Protein AF-A0A9F5IUG0-F1 (afdb_monomer_lite)

Organism: Python bivittatus (NCBI:txid176946)

Sequence (207 aa):
MMESSKQKVKCQQLPKSIKKSLESKIHWTIVSVIYEPRQNYSETEKCLNILKERLLKRIETLEVPVDQLNGLKNVRKILKEEEERYIFMEEGLLHLEGEIAKDSLAINTLYENIQILQKEIQPLNHELAALEAEADKLFHRDGNDDLGLPVLSAESLELPVLQNEVLKIGNPQALLGDMNVIQQSDEMKAMKAFLEQLYEKAEFQVE

Foldseek 3Di:
DDDDPPDDQDWDQDDPVVLVVVLVVLVVVLVVVCPPPDDDCPVVSVVSVVVSVVVSVVSRVDIDGVVVVVVVVVVVVVVVVVVVVVVVVVVVVVVVVVVVVVVVVVVVVVVVVVVVVVVVVVVVVVVVVVVVVVVCVVVPPDDDDVPPDPDDDVVNVPPPPVVNVCVVDPCNPVVVVVVVVVCPDPVVVVVVVVVVVVVVVVVVVPD

pLDDT: mean 79.13, std 15.56, range [34.06, 97.88]

Radius of gyration: 62.37 Å; chains: 1; bounding box: 106×34×168 Å

InterPro domains:
  IPR025212 Centromere protein Q [PF13094] (54-200)
  IPR025212 Centromere protein Q [PTHR31345] (4-203)

Secondary structure (DSSP, 8-state):
----------EEEPPHHHHHHHHHHHHHHHHHHHTSTT---HHHHHHHHHHHHHHHHHHHT-EEEHHHHHHHHHHHHHHHHHHHHHHHHHHHHHHHHHHHHHHHHHHHHHHHHHHHHHHHHHHHHHHHHHHHHHHHHHTT--SS-TT------HHHH----HHHHHTTSS-HHHHHHHHHHHHHSHHHHHHHHHHHHHHHHHHTT--

Structure (mmCIF, N/CA/C/O backbone):
data_AF-A0A9F5IUG0-F1
#
_entry.id   AF-A0A9F5IUG0-F1
#
loop_
_atom_site.group_PDB
_atom_site.id
_atom_site.type_symbol
_atom_site.label_atom_id
_atom_site.label_alt_id
_atom_site.label_comp_id
_atom_site.label_asym_id
_atom_site.label_entity_id
_atom_site.label_seq_id
_atom_site.pdbx_PDB_ins_code
_atom_site.Cartn_x
_atom_site.Cartn_y
_atom_site.Cartn_z
_atom_site.occupancy
_atom_site.B_iso_or_equiv
_atom_site.auth_seq_id
_atom_site.auth_comp_id
_atom_site.auth_asym_id
_atom_site.auth_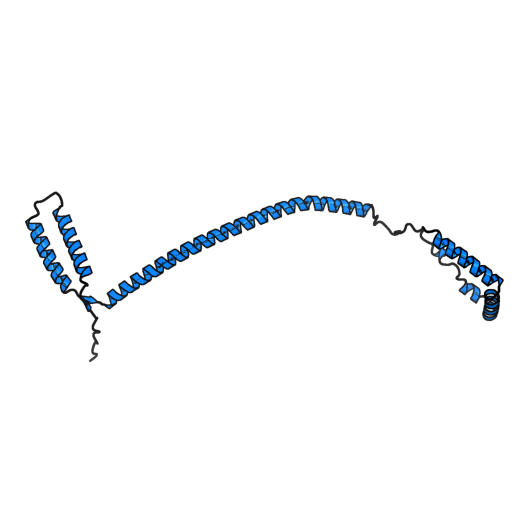atom_id
_atom_site.pdbx_PDB_model_num
ATOM 1 N N . MET A 1 1 ? -60.201 18.657 19.478 1.00 34.84 1 MET A N 1
ATOM 2 C CA . MET A 1 1 ? -59.528 17.749 20.429 1.00 34.84 1 MET A CA 1
ATOM 3 C C . MET A 1 1 ? -58.425 17.035 19.667 1.00 34.84 1 MET A C 1
ATOM 5 O O . MET A 1 1 ? -58.737 16.208 18.827 1.00 34.84 1 MET A O 1
ATOM 9 N N . MET A 1 2 ? -57.167 17.439 19.851 1.00 34.06 2 MET A N 1
ATOM 10 C CA . MET A 1 2 ? -56.013 16.744 19.269 1.00 34.06 2 MET A CA 1
ATOM 11 C C . MET A 1 2 ? -55.453 15.810 20.338 1.00 34.06 2 MET A C 1
ATOM 13 O O . MET A 1 2 ? -54.899 16.266 21.337 1.00 34.06 2 MET A O 1
ATOM 17 N N . GLU A 1 3 ? -55.665 14.509 20.162 1.00 38.97 3 GLU A N 1
ATOM 18 C CA . GLU A 1 3 ? -55.098 13.483 21.028 1.00 38.97 3 GLU A CA 1
ATOM 19 C C . GLU A 1 3 ? -53.588 13.390 20.790 1.00 38.97 3 GLU A C 1
ATOM 21 O O . GLU A 1 3 ? -53.109 12.963 19.740 1.00 38.97 3 GLU A O 1
ATOM 26 N N . SER A 1 4 ? -52.823 13.812 21.797 1.00 39.69 4 SER A N 1
ATOM 27 C CA . SER A 1 4 ? -51.389 13.559 21.884 1.00 39.69 4 SER A CA 1
ATOM 28 C C . SER A 1 4 ? -51.179 12.055 22.070 1.00 39.69 4 SER A C 1
ATOM 30 O O . SER A 1 4 ? -51.340 11.512 23.165 1.00 39.69 4 SER A O 1
ATOM 32 N N . SER A 1 5 ? -50.846 11.371 20.977 1.00 41.22 5 SER A N 1
ATOM 33 C CA . SER A 1 5 ? -50.438 9.968 20.989 1.00 41.22 5 SER A CA 1
ATOM 34 C C . SER A 1 5 ? -49.082 9.851 21.692 1.00 41.22 5 SER A C 1
ATOM 36 O O . SER A 1 5 ? -48.028 9.994 21.078 1.00 41.22 5 SER A O 1
ATOM 38 N N . LYS A 1 6 ? -49.097 9.635 23.012 1.00 47.03 6 LYS A N 1
ATOM 39 C CA . LYS A 1 6 ? -47.893 9.346 23.802 1.00 47.03 6 LYS A CA 1
ATOM 40 C C . LYS A 1 6 ? -47.341 7.985 23.384 1.00 47.03 6 LYS A C 1
ATOM 42 O O . LYS A 1 6 ? -47.851 6.941 23.791 1.00 47.03 6 LYS A O 1
ATOM 47 N N . GLN A 1 7 ? -46.299 8.003 22.563 1.00 49.72 7 GLN A N 1
ATOM 48 C CA . GLN A 1 7 ? -45.550 6.820 22.160 1.00 49.72 7 GLN A CA 1
ATOM 49 C C . GLN A 1 7 ? -44.981 6.138 23.416 1.00 49.72 7 GLN A C 1
ATOM 51 O O . GLN A 1 7 ? -44.184 6.725 24.148 1.00 49.72 7 GLN A O 1
ATOM 56 N N . LYS A 1 8 ? -45.445 4.919 23.724 1.00 54.75 8 LYS A N 1
ATOM 57 C CA . LYS A 1 8 ? -44.957 4.133 24.868 1.00 54.75 8 LYS A CA 1
ATOM 58 C C . LYS A 1 8 ? -43.510 3.714 24.603 1.00 54.75 8 LYS A C 1
ATOM 60 O O . LYS A 1 8 ? -43.269 2.799 23.820 1.00 54.75 8 LYS A O 1
ATOM 65 N N . VAL A 1 9 ? -42.561 4.376 25.262 1.00 60.16 9 VAL A N 1
ATOM 66 C CA . VAL A 1 9 ? -41.146 3.984 25.271 1.00 60.16 9 VAL A CA 1
ATOM 67 C C . VAL A 1 9 ? -41.039 2.585 25.880 1.00 60.16 9 VAL A C 1
ATOM 69 O O . VAL A 1 9 ? -41.515 2.349 26.991 1.00 60.16 9 VAL A O 1
ATOM 72 N N . LYS A 1 10 ? -40.448 1.636 25.145 1.00 68.88 10 LYS A N 1
ATOM 73 C CA . LYS A 1 10 ? -40.137 0.309 25.688 1.00 68.88 10 LYS A CA 1
ATOM 74 C C . LYS A 1 10 ? -38.993 0.468 26.684 1.00 68.88 10 LYS A C 1
ATOM 76 O O . LYS A 1 10 ? -37.859 0.751 26.302 1.00 68.88 10 LYS A O 1
ATOM 81 N N . CYS A 1 11 ? -39.310 0.290 27.957 1.00 70.50 11 CYS A N 1
ATOM 82 C CA . CYS A 1 11 ? -38.352 0.283 29.048 1.00 70.50 11 CYS A CA 1
ATOM 83 C C . CYS A 1 11 ? -37.928 -1.149 29.388 1.00 70.50 11 CYS A C 1
ATOM 85 O O . CYS A 1 11 ? -38.737 -2.076 29.333 1.00 70.50 11 CYS A O 1
ATOM 87 N N . GLN A 1 12 ? -36.664 -1.332 29.762 1.00 70.31 12 GLN A N 1
ATOM 88 C CA . GLN A 1 12 ? -36.138 -2.604 30.250 1.00 70.31 12 GLN A CA 1
ATOM 89 C C . GLN A 1 12 ? -35.472 -2.404 31.610 1.00 70.31 12 GLN A C 1
ATOM 91 O O . GLN A 1 12 ? -34.779 -1.412 31.845 1.00 70.31 12 GLN A O 1
ATOM 96 N N . GLN A 1 13 ? -35.682 -3.359 32.518 1.00 74.88 13 GLN A N 1
ATOM 97 C CA . GLN A 1 13 ? -34.978 -3.374 33.795 1.00 74.88 13 GLN A CA 1
ATOM 98 C C . GLN A 1 13 ? -33.483 -3.620 33.590 1.00 74.88 13 GLN A C 1
ATOM 100 O O . GLN A 1 13 ? -33.072 -4.378 32.708 1.00 74.88 13 GLN A O 1
ATOM 105 N N . LEU A 1 14 ? -32.670 -3.025 34.462 1.00 74.06 14 LEU A N 1
ATOM 106 C CA . LEU A 1 14 ? -31.224 -3.219 34.451 1.00 74.06 14 LEU A CA 1
ATOM 107 C C . LEU A 1 14 ? -30.840 -4.716 34.503 1.00 74.06 14 LEU A C 1
ATOM 109 O O . LEU A 1 14 ? -31.297 -5.440 35.399 1.00 74.06 14 LEU A O 1
ATOM 113 N N . PRO A 1 15 ? -29.961 -5.184 33.596 1.00 77.69 15 PRO A N 1
ATOM 114 C CA . PRO A 1 15 ? -29.421 -6.539 33.622 1.00 77.69 15 PRO A CA 1
ATOM 115 C C . PRO A 1 15 ? -28.746 -6.881 34.958 1.00 77.69 15 PRO A C 1
ATOM 117 O O . PRO A 1 15 ? -28.044 -6.055 35.547 1.00 77.69 15 PRO A O 1
ATOM 120 N N . LYS A 1 16 ? -28.889 -8.136 35.410 1.00 80.50 16 LYS A N 1
ATOM 121 C CA . LYS A 1 16 ? -28.315 -8.625 36.683 1.00 80.50 16 LYS A CA 1
ATOM 122 C C . LYS A 1 16 ? -26.793 -8.435 36.778 1.00 80.50 16 LYS A C 1
ATOM 124 O O . LYS A 1 16 ? -26.282 -8.163 37.859 1.00 80.50 16 LYS A O 1
ATOM 129 N N . SER A 1 17 ? -26.073 -8.541 35.658 1.00 79.12 17 SER A N 1
ATOM 130 C CA . SER A 1 17 ? -24.618 -8.337 35.602 1.00 79.12 17 SER A CA 1
ATOM 131 C C . SER A 1 17 ? -24.211 -6.902 35.954 1.00 79.12 17 SER A C 1
ATOM 133 O O . SER A 1 17 ? -23.283 -6.699 36.734 1.00 79.12 17 SER A O 1
ATOM 135 N N . ILE A 1 18 ? -24.942 -5.910 35.438 1.00 80.62 18 ILE A N 1
ATOM 136 C CA . ILE A 1 18 ? -24.699 -4.489 35.712 1.00 80.62 18 ILE A CA 1
ATOM 137 C C . ILE A 1 18 ? -25.042 -4.170 37.166 1.00 80.62 18 ILE A C 1
ATOM 139 O O . ILE A 1 18 ? -24.262 -3.501 37.837 1.00 80.62 18 ILE A O 1
ATOM 143 N N . LYS A 1 19 ? -26.154 -4.713 37.681 1.00 81.25 19 LYS A N 1
ATOM 144 C CA . LYS A 1 19 ? -26.537 -4.576 39.097 1.00 81.25 19 LYS A CA 1
ATOM 145 C C . LYS A 1 19 ? -25.427 -5.072 40.027 1.00 81.25 19 LYS A C 1
ATOM 147 O O . LYS A 1 19 ? -25.020 -4.345 40.927 1.00 81.25 19 LYS A O 1
ATOM 152 N N . LYS A 1 20 ? -24.873 -6.256 39.748 1.00 85.25 20 LYS A N 1
ATOM 153 C CA . LYS A 1 20 ? -23.771 -6.837 40.529 1.00 85.25 20 LYS A CA 1
ATOM 154 C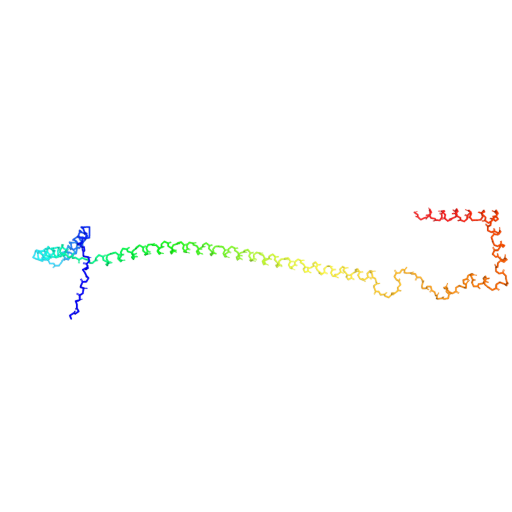 C . LYS A 1 20 ? -22.493 -5.995 40.456 1.00 85.25 20 LYS A C 1
ATOM 156 O O . LYS A 1 20 ? -21.847 -5.776 41.475 1.00 85.25 20 LYS 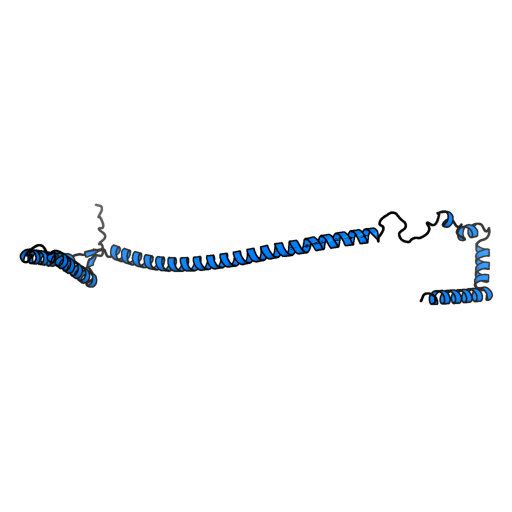A O 1
ATOM 161 N N . SER A 1 21 ? -22.145 -5.489 39.270 1.00 85.94 21 SER A N 1
ATOM 162 C CA . SER A 1 21 ? -20.985 -4.602 39.095 1.00 85.94 21 SER A CA 1
ATOM 163 C C . SER A 1 21 ? -21.145 -3.285 39.861 1.00 85.94 21 SER A C 1
ATOM 165 O O . SER A 1 21 ? -20.210 -2.848 40.532 1.00 85.94 21 SER A O 1
ATOM 167 N N . LEU A 1 22 ? -22.333 -2.680 39.812 1.00 85.81 22 LEU A N 1
ATOM 168 C CA . LEU A 1 22 ? -22.645 -1.449 40.530 1.00 85.81 22 LEU A CA 1
ATOM 169 C C . LEU A 1 22 ? -22.608 -1.663 42.046 1.00 85.81 22 LEU A C 1
ATOM 171 O O . LEU A 1 22 ? -22.003 -0.865 42.756 1.00 85.81 22 LEU A O 1
ATOM 175 N N . GLU A 1 23 ? -23.181 -2.766 42.533 1.00 86.44 23 GLU A N 1
ATOM 176 C CA . GLU A 1 23 ? -23.104 -3.150 43.942 1.00 86.44 23 GLU A CA 1
ATOM 177 C C . GLU A 1 23 ? -21.652 -3.324 44.399 1.00 86.44 23 GLU A C 1
ATOM 179 O O . GLU A 1 23 ? -21.268 -2.769 45.428 1.00 86.44 23 GLU A O 1
ATOM 184 N N . SER A 1 24 ? -20.831 -4.042 43.624 1.00 89.25 24 SER A N 1
ATOM 185 C CA . SER A 1 24 ? -19.408 -4.226 43.934 1.00 89.25 24 SER A CA 1
ATOM 186 C C . SER A 1 24 ? -18.662 -2.895 43.978 1.00 89.25 24 SER A C 1
ATOM 188 O O . SER A 1 24 ? -17.839 -2.686 44.864 1.00 89.25 24 SER A O 1
ATOM 190 N N . LYS A 1 25 ? -18.971 -1.970 43.060 1.00 89.25 25 LYS A N 1
ATOM 191 C CA . LYS A 1 25 ? -18.335 -0.651 43.021 1.00 89.25 25 LYS A CA 1
ATOM 192 C C . LYS A 1 25 ? -18.743 0.213 44.216 1.00 89.25 25 LYS A C 1
ATOM 194 O O . LYS A 1 25 ? -17.866 0.775 44.856 1.00 89.25 25 LYS A O 1
ATOM 199 N N . ILE A 1 26 ? -20.034 0.252 44.562 1.00 87.31 26 ILE A N 1
ATOM 200 C CA . ILE A 1 26 ? -20.540 0.952 45.757 1.00 87.31 26 ILE A CA 1
ATOM 201 C C . ILE A 1 26 ? -19.907 0.371 47.025 1.00 87.31 26 ILE A C 1
ATOM 203 O O . ILE A 1 26 ? -19.453 1.124 47.880 1.00 87.31 26 ILE A O 1
ATOM 207 N N . HIS A 1 27 ? -19.846 -0.958 47.134 1.00 86.19 27 HIS A N 1
ATOM 208 C CA . HIS A 1 27 ? -19.233 -1.633 48.273 1.00 86.19 27 HIS A CA 1
ATOM 209 C C . HIS A 1 27 ? -17.753 -1.265 48.415 1.00 86.19 27 HIS A C 1
ATOM 211 O O . HIS A 1 27 ? -17.339 -0.861 49.497 1.00 86.19 27 HIS A O 1
ATOM 217 N N . TRP A 1 28 ? -16.978 -1.305 47.325 1.00 87.56 28 TRP A N 1
ATOM 218 C CA . TRP A 1 28 ? -15.577 -0.884 47.361 1.00 87.56 28 TRP A CA 1
ATOM 219 C C . TRP A 1 28 ? -15.436 0.594 47.730 1.00 87.56 28 TRP A C 1
ATOM 221 O O . TRP A 1 28 ? -14.640 0.926 48.595 1.00 87.56 28 TRP A O 1
ATOM 231 N N . THR A 1 29 ? -16.239 1.491 47.156 1.00 86.38 29 THR A N 1
ATOM 232 C CA . THR A 1 29 ? -16.191 2.914 47.525 1.00 86.38 29 THR A CA 1
ATOM 233 C C . THR A 1 29 ? -16.468 3.129 49.016 1.00 86.38 29 THR A C 1
ATOM 235 O O . THR A 1 29 ? -15.757 3.899 49.651 1.00 86.38 29 THR A O 1
ATOM 238 N N . ILE A 1 30 ? -17.442 2.418 49.595 1.00 84.25 30 ILE A N 1
ATOM 239 C CA . ILE A 1 30 ? -17.723 2.461 51.039 1.00 84.25 30 ILE A CA 1
ATOM 240 C C . ILE A 1 30 ? -16.509 1.977 51.843 1.00 84.25 30 ILE A C 1
ATOM 242 O O . ILE A 1 30 ? -16.097 2.656 52.779 1.00 84.25 30 ILE A O 1
ATOM 246 N N . VAL A 1 31 ? -15.895 0.855 51.453 1.00 83.31 31 VAL A N 1
ATOM 247 C CA . VAL A 1 31 ? -14.688 0.326 52.113 1.00 83.31 31 VAL A CA 1
ATOM 248 C C . VAL A 1 31 ? -13.530 1.324 52.033 1.00 83.31 31 VAL A C 1
ATOM 250 O O . VAL A 1 31 ? -12.874 1.573 53.040 1.00 83.31 31 VAL A O 1
ATOM 253 N N . SER A 1 32 ? -13.299 1.943 50.873 1.00 83.25 32 SER A N 1
ATOM 254 C CA . SER A 1 32 ? -12.241 2.944 50.690 1.00 83.25 32 SER A CA 1
ATOM 255 C C . SER A 1 32 ? -12.443 4.186 51.559 1.00 83.25 32 SER A C 1
ATOM 257 O O . SER A 1 32 ? -11.466 4.729 52.059 1.00 83.25 32 SER A O 1
ATOM 259 N N . VAL A 1 33 ? -13.692 4.616 51.761 1.00 79.38 33 VAL A N 1
ATOM 260 C CA . VAL A 1 33 ? -14.033 5.761 52.623 1.00 79.38 33 VAL A CA 1
ATOM 261 C C . VAL A 1 33 ? -13.884 5.409 54.108 1.00 79.38 33 VAL A C 1
ATOM 263 O O . VAL A 1 33 ? -13.394 6.220 54.886 1.00 79.38 33 VAL A O 1
ATOM 266 N N . ILE A 1 34 ? -14.273 4.198 54.516 1.00 75.12 34 ILE A N 1
ATOM 267 C CA . ILE A 1 34 ? -14.185 3.747 55.918 1.00 75.12 34 ILE A CA 1
ATOM 268 C C . ILE A 1 34 ? -12.736 3.458 56.337 1.00 75.12 34 ILE A C 1
ATOM 270 O O . ILE A 1 34 ? -12.391 3.629 57.503 1.00 75.12 34 ILE A O 1
ATOM 274 N N . TYR A 1 35 ? -11.875 3.032 55.410 1.00 71.25 35 TYR A N 1
ATOM 275 C CA . TYR A 1 35 ? -10.473 2.710 55.700 1.00 71.25 35 TYR A CA 1
ATOM 276 C C . TYR A 1 35 ? -9.547 3.943 55.722 1.00 71.25 35 TYR A C 1
ATOM 278 O O . TYR A 1 35 ? -8.328 3.802 55.838 1.00 71.25 35 TYR A O 1
ATOM 286 N N . GLU A 1 36 ? -10.085 5.166 55.630 1.00 67.06 36 GLU A N 1
ATOM 287 C CA . GLU A 1 36 ? -9.281 6.366 55.866 1.00 67.06 36 GLU A CA 1
ATOM 288 C C . GLU A 1 36 ? -8.781 6.409 57.327 1.00 67.06 36 GLU A C 1
ATOM 290 O O . GLU A 1 36 ? -9.566 6.254 58.263 1.00 67.06 36 GLU A O 1
ATOM 295 N N . PRO A 1 37 ? -7.483 6.666 57.573 1.00 59.47 37 PRO A N 1
ATOM 296 C CA . PRO A 1 37 ? -6.814 6.358 58.845 1.00 59.47 37 PRO A CA 1
ATOM 297 C C . PRO A 1 37 ? -7.166 7.274 60.037 1.00 59.47 37 PRO A C 1
ATOM 299 O O . PRO A 1 37 ? -6.413 7.319 61.008 1.00 59.47 37 PRO A O 1
ATOM 302 N N . ARG A 1 38 ? -8.255 8.054 59.987 1.00 58.59 38 ARG A N 1
ATOM 303 C CA . ARG A 1 38 ? -8.474 9.187 60.909 1.00 58.59 38 ARG A CA 1
ATOM 304 C C . ARG A 1 38 ? -9.661 9.097 61.876 1.00 58.59 38 ARG A C 1
ATOM 306 O O . ARG A 1 38 ? -9.715 9.959 62.749 1.00 58.59 38 ARG A O 1
ATOM 313 N N . GLN A 1 39 ? -10.571 8.115 61.817 1.00 59.66 39 GLN A N 1
ATOM 314 C CA . GLN A 1 39 ? -11.760 8.126 62.696 1.00 59.66 39 GLN A CA 1
ATOM 315 C C . GLN A 1 39 ? -12.388 6.750 62.995 1.00 59.66 39 GLN A C 1
ATOM 317 O O . GLN A 1 39 ? -12.267 5.802 62.230 1.00 59.66 39 GLN A O 1
ATOM 322 N N . ASN A 1 40 ? -13.084 6.651 64.137 1.00 63.25 40 ASN A N 1
ATOM 323 C CA . ASN A 1 40 ? -13.910 5.501 64.521 1.00 63.25 40 ASN A CA 1
ATOM 324 C C . ASN A 1 40 ? -15.226 5.522 63.720 1.00 63.25 40 ASN A C 1
ATOM 326 O O . ASN A 1 40 ? -16.120 6.310 64.022 1.00 63.25 40 ASN A O 1
ATOM 330 N N . TYR A 1 41 ? -15.358 4.655 62.714 1.00 67.62 41 TYR A N 1
ATOM 331 C CA . TYR A 1 41 ? -16.433 4.721 61.710 1.00 67.62 41 TYR A CA 1
ATOM 332 C C . TYR A 1 41 ? -17.639 3.787 61.938 1.00 67.62 41 TYR A C 1
ATOM 334 O O . TYR A 1 41 ? -18.457 3.640 61.039 1.00 67.62 41 TYR A O 1
ATOM 342 N N . SER A 1 42 ? -17.816 3.185 63.120 1.00 73.50 42 SER A N 1
ATOM 343 C CA . SER A 1 42 ? -18.905 2.213 63.386 1.00 73.50 42 SER A CA 1
ATOM 344 C C . SER A 1 42 ? -20.318 2.730 63.050 1.00 73.50 42 SER A C 1
ATOM 346 O O . SER A 1 42 ? -21.140 2.008 62.483 1.00 73.50 42 SER A O 1
ATOM 348 N N . GLU A 1 43 ? -20.624 3.994 63.359 1.00 78.00 43 GLU A N 1
ATOM 349 C CA . GLU A 1 43 ? -21.925 4.597 63.028 1.00 78.00 43 GLU A CA 1
ATOM 350 C C . GLU A 1 43 ? -22.010 5.038 61.560 1.00 78.00 43 GLU A C 1
ATOM 352 O O . GLU A 1 43 ? -23.044 4.858 60.912 1.00 78.00 43 GLU A O 1
ATOM 357 N N . THR A 1 44 ? -20.906 5.541 61.004 1.00 78.31 44 THR A N 1
ATOM 358 C CA . THR A 1 44 ? -20.793 5.937 59.594 1.00 78.31 44 THR A CA 1
ATOM 359 C C . THR A 1 44 ? -20.951 4.738 58.662 1.00 78.31 44 THR A C 1
ATOM 361 O O . THR A 1 44 ? -21.680 4.823 57.677 1.00 78.31 44 THR A O 1
ATOM 364 N N . GLU A 1 45 ? -20.357 3.594 58.999 1.00 79.94 45 GLU A N 1
ATOM 365 C CA . GLU A 1 45 ? -20.503 2.331 58.274 1.00 79.94 45 GLU A CA 1
ATOM 366 C C . GLU A 1 45 ? -21.963 1.870 58.243 1.00 79.94 45 GLU A C 1
ATOM 368 O O . GLU A 1 45 ? -22.489 1.532 57.180 1.00 79.94 45 GLU A O 1
ATOM 373 N N . LYS A 1 46 ? -22.657 1.913 59.387 1.00 83.25 46 LYS A N 1
ATOM 374 C CA . LYS A 1 46 ? -24.084 1.566 59.466 1.00 83.25 46 LYS A CA 1
ATOM 375 C C . LYS A 1 46 ? -24.932 2.487 58.588 1.00 83.25 46 LYS A C 1
ATOM 377 O O . LYS A 1 46 ? -25.761 1.998 57.820 1.00 83.25 46 LYS A O 1
ATOM 382 N N . CYS A 1 47 ? -24.705 3.799 58.651 1.00 83.12 47 CYS A N 1
ATOM 383 C CA . CYS A 1 47 ? -25.397 4.771 57.801 1.00 83.12 47 CYS A CA 1
ATOM 384 C C . CYS A 1 47 ? -25.127 4.539 56.306 1.00 83.12 47 CYS A C 1
ATOM 386 O O . CYS A 1 47 ? -26.065 4.535 55.506 1.00 83.12 47 CYS A O 1
ATOM 388 N N . LEU A 1 48 ? -23.872 4.294 55.923 1.00 84.00 48 LEU A N 1
ATOM 389 C CA . LEU A 1 48 ? -23.483 4.021 54.537 1.00 84.00 48 LEU A CA 1
ATOM 390 C C . LEU A 1 48 ? -24.085 2.710 54.017 1.00 84.00 48 LEU A C 1
ATOM 392 O O . LEU A 1 48 ? -24.568 2.673 52.885 1.00 84.00 48 LEU A O 1
ATOM 396 N N . ASN A 1 49 ? -24.152 1.667 54.844 1.00 85.19 49 ASN A N 1
ATOM 397 C CA . ASN A 1 49 ? -24.804 0.409 54.484 1.00 85.19 49 ASN A CA 1
ATOM 398 C C . ASN A 1 49 ? -26.326 0.570 54.318 1.00 85.19 49 ASN A C 1
ATOM 400 O O . ASN A 1 49 ? -26.896 0.049 53.362 1.00 85.19 49 ASN A O 1
ATOM 404 N N . ILE A 1 50 ? -26.998 1.360 55.162 1.00 87.25 50 ILE A N 1
ATOM 405 C CA . ILE A 1 50 ? -28.431 1.668 54.980 1.00 87.25 50 ILE A CA 1
ATOM 406 C C . ILE A 1 50 ? -28.669 2.435 53.668 1.00 87.25 50 ILE A C 1
ATOM 408 O O . ILE A 1 50 ? -29.643 2.176 52.952 1.00 87.25 50 ILE A O 1
ATOM 412 N N . LEU A 1 51 ? -27.783 3.379 53.335 1.00 85.00 51 LEU A N 1
ATOM 413 C CA . LEU A 1 51 ? -27.837 4.115 52.072 1.00 85.00 51 LEU A CA 1
ATOM 414 C C . LEU A 1 51 ? -27.584 3.199 50.868 1.00 85.00 51 LEU A C 1
ATOM 416 O O . LEU A 1 51 ? -28.314 3.310 49.881 1.00 85.00 51 LEU A O 1
ATOM 420 N N . LYS A 1 52 ? -26.629 2.262 50.968 1.00 86.12 52 LYS A N 1
ATOM 421 C CA . LYS A 1 52 ? -26.378 1.214 49.965 1.00 86.12 52 LYS A CA 1
ATOM 422 C C . LYS A 1 52 ? -27.659 0.430 49.675 1.00 86.12 52 LYS A C 1
ATOM 424 O O . LYS A 1 52 ? -28.081 0.381 48.523 1.00 86.12 52 LYS A O 1
ATOM 429 N N . GLU A 1 53 ? -28.314 -0.111 50.700 1.00 87.06 53 GLU A N 1
ATOM 430 C CA . GLU A 1 53 ? -29.536 -0.916 50.536 1.00 87.06 53 GLU A CA 1
ATOM 431 C C . GLU A 1 53 ? -30.692 -0.115 49.914 1.00 87.06 53 GLU A C 1
ATOM 433 O O . GLU A 1 53 ? -31.369 -0.578 48.991 1.00 87.06 53 GLU A O 1
ATOM 438 N N . ARG A 1 54 ? -30.900 1.138 50.346 1.00 86.62 54 ARG A N 1
ATOM 439 C CA . ARG A 1 54 ? -31.918 2.020 49.740 1.00 86.62 54 ARG A CA 1
ATOM 440 C C . ARG A 1 54 ? -31.633 2.319 48.274 1.00 86.62 54 ARG A C 1
ATOM 442 O O . ARG A 1 54 ? -32.566 2.383 47.470 1.00 86.62 54 ARG A O 1
ATOM 449 N N . LEU A 1 55 ? -30.368 2.539 47.939 1.00 82.62 55 LEU A N 1
ATOM 450 C CA . LEU A 1 55 ? -29.944 2.820 46.578 1.00 82.62 55 LEU A CA 1
ATOM 451 C C . LEU A 1 55 ? -30.152 1.588 45.690 1.00 82.62 55 LEU A C 1
ATOM 453 O O . LEU A 1 55 ? -30.770 1.714 44.634 1.00 82.62 55 LEU A O 1
ATOM 457 N N . LEU A 1 56 ? -29.733 0.402 46.144 1.00 82.69 56 LEU A N 1
ATOM 458 C CA . LEU A 1 56 ? -29.940 -0.864 45.432 1.00 82.69 56 LEU A CA 1
ATOM 459 C C . LEU A 1 56 ? -31.422 -1.119 45.149 1.00 82.69 56 LEU A C 1
ATOM 461 O O . LEU A 1 56 ? -31.784 -1.407 44.009 1.00 82.69 56 LEU A O 1
ATOM 465 N N . LYS A 1 57 ? -32.296 -0.889 46.132 1.00 84.62 57 LYS A N 1
ATOM 466 C CA . LYS A 1 57 ? -33.749 -1.023 45.957 1.00 84.62 57 LYS A CA 1
ATOM 467 C C . LYS A 1 57 ? -34.322 -0.061 44.908 1.00 84.62 57 LYS A C 1
ATOM 469 O O . LYS A 1 57 ? -35.216 -0.430 44.153 1.00 84.62 57 LYS A O 1
ATOM 474 N N . ARG A 1 58 ? -33.798 1.168 44.809 1.00 78.44 58 ARG A N 1
ATOM 475 C CA . ARG A 1 58 ? -34.175 2.100 43.726 1.00 78.44 58 ARG A CA 1
ATOM 476 C C . ARG A 1 58 ? -33.660 1.644 42.363 1.00 78.44 58 ARG A C 1
ATOM 478 O O . ARG A 1 58 ? -34.369 1.788 41.370 1.00 78.44 58 ARG A O 1
ATOM 485 N N . ILE A 1 59 ? -32.453 1.087 42.312 1.00 76.44 59 ILE A N 1
ATOM 486 C CA . ILE A 1 59 ? -31.847 0.546 41.087 1.00 76.44 59 ILE A CA 1
ATOM 487 C C . ILE A 1 59 ? -32.622 -0.678 40.579 1.00 76.44 59 ILE A C 1
ATOM 489 O O . ILE A 1 59 ? -32.719 -0.886 39.371 1.00 76.44 59 ILE A O 1
ATOM 493 N N . GLU A 1 60 ? -33.218 -1.477 41.467 1.00 74.38 60 GLU A N 1
ATOM 494 C CA . GLU A 1 60 ? -34.094 -2.588 41.076 1.00 74.38 60 GLU A CA 1
ATOM 495 C C . GLU A 1 60 ? -35.320 -2.128 40.289 1.00 74.38 60 GLU A C 1
ATOM 497 O O . GLU A 1 60 ? -35.693 -2.787 39.318 1.00 74.38 60 GLU A O 1
ATOM 502 N N . THR A 1 61 ? -35.892 -0.989 40.679 1.00 75.44 61 THR A N 1
ATOM 503 C CA . THR A 1 61 ? -37.050 -0.359 40.030 1.00 75.44 61 THR A CA 1
ATOM 504 C C . THR A 1 61 ? -36.681 0.560 38.866 1.00 75.44 61 THR A C 1
ATOM 506 O O . THR A 1 61 ? -37.569 1.128 38.236 1.00 75.44 61 THR A O 1
ATOM 509 N N . LEU A 1 62 ? -35.386 0.750 38.591 1.00 73.38 62 LEU A N 1
ATOM 510 C CA . LEU A 1 62 ? -34.936 1.672 37.559 1.00 73.38 62 LEU A CA 1
ATOM 511 C C . LEU A 1 62 ? -35.106 1.042 36.173 1.00 73.38 62 LEU A C 1
ATOM 513 O O . LEU A 1 62 ? -34.515 0.009 35.842 1.00 73.38 62 LEU A O 1
ATOM 517 N N . GLU A 1 63 ? -35.916 1.708 35.367 1.00 72.31 63 GLU A N 1
ATOM 518 C CA . GLU A 1 63 ? -36.218 1.355 33.991 1.00 72.31 63 GLU A CA 1
ATOM 519 C C . GLU A 1 63 ? -35.364 2.187 33.032 1.00 72.31 63 GLU A C 1
ATOM 521 O O . GLU A 1 63 ? -35.294 3.410 33.148 1.00 72.31 63 GLU A O 1
ATOM 526 N N . VAL A 1 64 ? -34.704 1.520 32.084 1.00 68.94 64 VAL A N 1
ATOM 527 C CA . VAL A 1 64 ? -33.865 2.172 31.072 1.00 68.94 64 VAL A CA 1
ATOM 528 C C . VAL A 1 64 ? -34.546 2.057 29.704 1.00 68.94 64 VAL A C 1
ATOM 530 O O . VAL A 1 64 ? -34.970 0.955 29.338 1.00 68.94 64 VAL A O 1
ATOM 533 N N . PRO A 1 65 ? -34.646 3.149 28.923 1.00 73.06 65 PRO A N 1
ATOM 534 C CA . PRO A 1 65 ? -35.155 3.099 27.555 1.00 73.06 65 PRO A CA 1
ATOM 535 C C . PRO A 1 65 ? -34.318 2.159 26.676 1.00 73.06 65 PRO A C 1
ATOM 537 O O . PRO A 1 65 ? -33.103 2.329 26.544 1.00 73.06 65 PRO A O 1
ATOM 540 N N . VAL A 1 66 ? -34.964 1.180 26.042 1.00 69.69 66 VAL A N 1
ATOM 541 C CA . VAL A 1 66 ? -34.298 0.161 25.207 1.00 69.69 66 VAL A CA 1
ATOM 542 C C . VAL A 1 66 ? -33.613 0.781 23.984 1.00 69.69 66 VAL A C 1
ATOM 544 O O . VAL A 1 66 ? -32.546 0.323 23.573 1.00 69.69 66 VAL A O 1
ATOM 547 N N . ASP A 1 67 ? -34.173 1.863 23.444 1.00 69.50 67 ASP A N 1
ATOM 548 C CA . ASP A 1 67 ? -33.649 2.541 22.253 1.00 69.50 67 ASP A CA 1
ATOM 549 C C . ASP A 1 67 ? -32.258 3.151 22.500 1.00 69.50 67 ASP A C 1
ATOM 551 O O . ASP A 1 67 ? -31.367 3.044 21.656 1.00 69.50 67 ASP A O 1
ATOM 555 N N . GLN A 1 68 ? -32.024 3.700 23.698 1.00 70.50 68 GLN A N 1
ATOM 556 C CA . GLN A 1 68 ? -30.714 4.235 24.094 1.00 70.50 68 GLN A CA 1
ATOM 557 C C . GLN A 1 68 ? -29.676 3.121 24.287 1.00 70.50 68 GLN A C 1
ATOM 559 O O . GLN A 1 68 ? -28.512 3.278 23.915 1.00 70.50 68 GLN A O 1
ATOM 564 N N . LEU A 1 69 ? -30.094 1.971 24.828 1.00 68.94 69 LEU A N 1
ATOM 565 C CA . LEU A 1 69 ? -29.215 0.820 25.041 1.00 68.94 69 LEU A CA 1
ATOM 566 C C . LEU A 1 69 ? -28.773 0.188 23.713 1.00 68.94 69 LEU A C 1
ATOM 568 O O . LEU A 1 69 ? -27.598 -0.144 23.540 1.00 68.94 69 LEU A O 1
ATOM 572 N N . ASN A 1 70 ? -29.699 0.059 22.761 1.00 73.81 70 ASN A N 1
ATOM 573 C CA . ASN A 1 70 ? -29.395 -0.414 21.412 1.00 73.81 70 ASN A CA 1
ATOM 574 C C . ASN A 1 70 ? -28.484 0.568 20.667 1.00 73.81 70 ASN A C 1
ATOM 576 O O . ASN A 1 70 ? -27.524 0.133 20.032 1.00 73.81 70 ASN A O 1
ATOM 580 N N . GLY A 1 71 ? -28.717 1.877 20.814 1.00 77.56 71 GLY A N 1
ATOM 581 C CA . GLY A 1 71 ? -27.827 2.915 20.289 1.00 77.56 71 GLY A CA 1
ATOM 582 C C . GLY A 1 71 ? -26.391 2.760 20.796 1.00 77.56 71 GLY A C 1
ATOM 583 O O . GLY A 1 71 ? -25.461 2.683 19.997 1.00 77.56 71 GLY A O 1
ATOM 584 N N . LEU A 1 72 ? -26.201 2.600 22.109 1.00 77.88 72 LEU A N 1
ATOM 585 C CA . LEU A 1 72 ? -24.877 2.387 22.711 1.00 77.88 72 LEU A CA 1
ATOM 586 C C . LEU A 1 72 ? -24.196 1.096 22.236 1.00 77.88 72 LEU A C 1
ATOM 588 O O . LEU A 1 72 ? -22.983 1.077 22.015 1.00 77.88 72 LEU A O 1
ATOM 592 N N . LYS A 1 73 ? -24.955 0.009 22.063 1.00 82.06 73 LYS A N 1
ATOM 593 C CA . LYS A 1 73 ? -24.422 -1.254 21.531 1.00 82.06 73 LYS A CA 1
ATOM 594 C C . LYS A 1 73 ? -23.965 -1.102 20.078 1.00 82.06 73 LYS A C 1
ATOM 596 O O . LYS A 1 73 ? -22.909 -1.624 19.726 1.00 82.06 73 LYS A O 1
ATOM 601 N N . ASN A 1 74 ? -24.724 -0.363 19.270 1.00 86.25 74 ASN A N 1
ATOM 602 C CA . ASN A 1 74 ? -24.373 -0.064 17.884 1.00 86.25 74 ASN A CA 1
ATOM 603 C C . ASN A 1 74 ? -23.125 0.819 17.808 1.00 86.25 74 ASN A C 1
ATOM 605 O O . ASN A 1 74 ? -22.211 0.485 17.067 1.00 86.25 74 ASN A O 1
ATOM 609 N N . VAL A 1 75 ? -23.031 1.864 18.637 1.00 86.06 75 VAL A N 1
ATOM 610 C CA . VAL A 1 75 ? -21.830 2.714 18.725 1.00 86.06 75 VAL A CA 1
ATOM 611 C C . VAL A 1 75 ? -20.599 1.889 19.098 1.00 86.06 75 VAL A C 1
ATOM 613 O O . VAL A 1 75 ? -19.562 2.023 18.461 1.00 86.06 75 VAL A O 1
ATOM 616 N N . ARG A 1 76 ? -20.706 0.972 20.069 1.00 86.31 76 ARG A N 1
ATOM 617 C CA . ARG A 1 76 ? -19.590 0.081 20.431 1.00 86.31 76 ARG A CA 1
ATOM 618 C C . ARG A 1 76 ? -19.182 -0.854 19.286 1.00 86.31 76 ARG A C 1
ATOM 620 O O . ARG A 1 76 ? -18.001 -1.148 19.148 1.00 86.31 76 ARG A O 1
ATOM 627 N N . LYS A 1 77 ? -20.142 -1.362 18.509 1.00 90.69 77 LYS A N 1
ATOM 628 C CA . LYS A 1 77 ? -19.864 -2.211 17.340 1.00 90.69 77 LYS A CA 1
ATOM 629 C C . LYS A 1 77 ? -19.139 -1.414 16.255 1.00 90.69 77 LYS A C 1
ATOM 631 O O . LYS A 1 77 ? -18.104 -1.862 15.787 1.00 90.69 77 LYS A O 1
ATOM 636 N N . ILE A 1 78 ? -19.644 -0.220 15.944 1.00 90.69 78 ILE A N 1
ATOM 637 C CA . ILE A 1 78 ? -19.039 0.701 14.976 1.00 90.69 78 ILE A CA 1
ATOM 638 C C . ILE A 1 78 ? -17.619 1.078 15.407 1.00 90.69 78 ILE A C 1
ATOM 640 O O . ILE A 1 78 ? -16.725 1.068 14.577 1.00 90.69 78 ILE A O 1
ATOM 644 N N . LEU A 1 79 ? -17.397 1.350 16.698 1.00 93.00 79 LEU A N 1
ATOM 645 C CA . LEU A 1 79 ? -16.066 1.671 17.215 1.00 93.00 79 LEU A CA 1
ATOM 646 C C . LEU A 1 79 ? -15.063 0.541 16.958 1.00 93.00 79 LEU A C 1
ATOM 648 O O . LEU A 1 79 ? -13.972 0.811 16.483 1.00 93.00 79 LEU A O 1
ATOM 652 N N . LYS A 1 80 ? -15.441 -0.717 17.214 1.00 94.75 80 LYS A N 1
ATOM 653 C CA . LYS A 1 80 ? -14.561 -1.863 16.939 1.00 94.75 80 LYS A CA 1
ATOM 654 C C . LYS A 1 80 ? -14.264 -2.037 15.453 1.00 94.75 80 LYS A C 1
ATOM 656 O O . LYS A 1 80 ? -13.127 -2.283 15.086 1.00 94.75 80 LYS A O 1
ATOM 661 N N . GLU A 1 81 ? -15.287 -1.907 14.611 1.00 94.75 81 GLU A N 1
ATOM 662 C CA . GLU A 1 81 ? -15.120 -1.976 13.155 1.00 94.75 81 GLU A CA 1
ATOM 663 C C . GLU A 1 81 ? -14.206 -0.850 12.648 1.00 94.75 81 GLU A C 1
ATOM 665 O O . GLU A 1 81 ? -13.421 -1.059 11.729 1.00 94.75 81 GLU A O 1
ATOM 670 N N . GLU A 1 82 ? -14.283 0.336 13.254 1.00 91.38 82 GLU A N 1
ATOM 671 C CA . GLU A 1 82 ? -13.399 1.458 12.938 1.00 91.38 82 GLU A CA 1
ATOM 672 C C . GLU A 1 82 ? -11.962 1.213 13.407 1.00 91.38 82 GLU A C 1
ATOM 674 O O . GLU A 1 82 ? -11.033 1.485 12.655 1.00 91.38 82 GLU A O 1
ATOM 679 N N . GLU A 1 83 ? -11.768 0.658 14.606 1.00 95.81 83 GLU A N 1
ATOM 680 C CA . GLU A 1 83 ? -10.446 0.262 15.112 1.00 95.81 83 GLU A CA 1
ATOM 681 C C . GLU A 1 83 ? -9.789 -0.784 14.198 1.00 95.81 83 GLU A C 1
ATOM 683 O O . GLU A 1 83 ? -8.624 -0.640 13.832 1.00 95.81 83 GLU A O 1
ATOM 688 N N . GLU A 1 84 ? -10.538 -1.802 13.764 1.00 95.94 84 GLU A N 1
ATOM 689 C CA . GLU A 1 84 ? -10.055 -2.815 12.817 1.00 95.94 84 GLU A CA 1
ATOM 690 C C . GLU A 1 84 ? -9.701 -2.199 11.453 1.00 95.94 84 GLU A C 1
ATOM 692 O O . GLU A 1 84 ? -8.649 -2.508 10.888 1.00 95.94 84 GLU A O 1
ATOM 697 N N . ARG A 1 85 ? -10.536 -1.284 10.939 1.00 94.69 85 ARG A N 1
ATOM 698 C CA . ARG A 1 85 ? -10.236 -0.526 9.712 1.00 94.69 85 ARG A CA 1
ATOM 699 C C . ARG A 1 85 ? -8.976 0.318 9.848 1.00 94.69 85 ARG A C 1
ATOM 701 O O . ARG A 1 85 ? -8.187 0.370 8.908 1.00 94.69 85 ARG A O 1
ATOM 708 N N . TYR A 1 86 ? -8.806 0.987 10.984 1.00 96.12 86 TYR A N 1
ATOM 709 C CA . TYR A 1 86 ? -7.648 1.832 11.247 1.00 96.12 86 TYR A CA 1
ATOM 710 C C . TYR A 1 86 ? -6.357 1.011 11.217 1.00 96.12 86 TYR A C 1
ATOM 712 O O . TYR A 1 86 ? -5.435 1.379 10.497 1.00 96.12 86 TYR A O 1
ATOM 720 N N . ILE A 1 87 ? -6.326 -0.131 11.914 1.00 96.44 87 ILE A N 1
ATOM 721 C CA . ILE A 1 87 ? -5.167 -1.039 11.931 1.00 96.44 87 ILE A CA 1
ATOM 722 C C . ILE A 1 87 ? -4.832 -1.512 10.512 1.00 96.44 87 ILE A C 1
ATOM 724 O O . ILE A 1 87 ? -3.687 -1.417 10.082 1.00 96.44 87 ILE A O 1
ATOM 728 N N . PHE A 1 88 ? -5.835 -1.957 9.751 1.00 96.06 88 PHE A N 1
ATOM 729 C CA . PHE A 1 88 ? -5.631 -2.382 8.365 1.00 96.06 88 PHE A CA 1
ATOM 730 C C . PHE A 1 88 ? -5.065 -1.256 7.483 1.00 96.06 88 PHE A C 1
ATOM 732 O O . PHE A 1 88 ? -4.192 -1.484 6.646 1.00 96.06 88 PHE A O 1
ATOM 739 N N . MET A 1 89 ? -5.555 -0.029 7.663 1.00 96.19 89 MET A N 1
ATOM 740 C CA . MET A 1 89 ? -5.085 1.129 6.907 1.00 96.19 89 MET A CA 1
ATOM 741 C C . MET A 1 89 ? -3.652 1.520 7.289 1.00 96.19 89 MET A C 1
ATOM 743 O O . MET A 1 89 ? -2.874 1.881 6.410 1.00 96.19 89 MET A O 1
ATOM 747 N N . GLU A 1 90 ? -3.289 1.416 8.567 1.00 96.81 90 GLU A N 1
ATOM 748 C CA . GLU A 1 90 ? -1.929 1.649 9.063 1.00 96.81 90 GLU A CA 1
ATOM 749 C C . GLU A 1 90 ? -0.935 0.623 8.493 1.00 96.81 90 GLU A C 1
ATOM 751 O O . GLU A 1 90 ? 0.119 1.003 7.981 1.00 96.81 90 GLU A O 1
ATOM 756 N N . GLU A 1 91 ? -1.298 -0.663 8.476 1.00 96.56 91 GLU A N 1
ATOM 757 C CA . GLU A 1 91 ? -0.504 -1.721 7.834 1.00 96.56 91 GLU A CA 1
ATOM 758 C C . GLU A 1 91 ? -0.340 -1.482 6.323 1.00 96.56 91 GLU A C 1
ATOM 760 O O . GLU A 1 91 ? 0.759 -1.626 5.780 1.00 96.56 91 GLU A O 1
ATOM 765 N N . GLY A 1 92 ? -1.413 -1.071 5.640 1.00 97.31 92 GLY A N 1
ATOM 766 C CA . GLY A 1 92 ? -1.374 -0.725 4.218 1.00 97.31 92 GLY A CA 1
ATOM 767 C C . GLY A 1 92 ? -0.489 0.488 3.919 1.00 97.31 92 GLY A C 1
ATOM 768 O O . GLY A 1 92 ? 0.220 0.501 2.912 1.00 97.31 92 GLY A O 1
ATOM 769 N N . LEU A 1 93 ? -0.483 1.485 4.805 1.00 97.56 93 LEU A N 1
ATOM 770 C CA . LEU A 1 93 ? 0.363 2.670 4.676 1.00 97.56 93 LEU A CA 1
ATOM 771 C C . LEU A 1 93 ? 1.845 2.311 4.833 1.00 97.56 93 LEU A C 1
ATOM 773 O O . LEU A 1 93 ? 2.649 2.700 3.990 1.00 97.56 93 LEU A O 1
ATOM 777 N N . LEU A 1 94 ? 2.190 1.496 5.835 1.00 97.50 94 LEU A N 1
ATOM 778 C CA . LEU A 1 94 ? 3.552 0.976 6.014 1.00 97.50 94 LEU A CA 1
ATOM 779 C C . LEU A 1 94 ? 4.032 0.173 4.798 1.00 97.50 94 LEU A C 1
ATOM 781 O O . LEU A 1 94 ? 5.193 0.277 4.399 1.00 97.50 94 LEU A O 1
ATOM 785 N N . HIS A 1 95 ? 3.147 -0.623 4.193 1.00 97.44 95 HIS A N 1
ATOM 786 C CA . HIS A 1 95 ? 3.473 -1.361 2.977 1.00 97.44 95 HIS A CA 1
ATOM 787 C C . HIS A 1 95 ? 3.803 -0.419 1.812 1.00 97.44 95 HIS A C 1
ATOM 789 O O . HIS A 1 95 ? 4.843 -0.579 1.170 1.00 97.44 95 HIS A O 1
ATOM 795 N N . LEU A 1 96 ? 2.959 0.592 1.588 1.00 97.75 96 LEU A N 1
ATOM 796 C CA . LEU A 1 96 ? 3.139 1.567 0.514 1.00 97.75 96 LEU A CA 1
ATOM 797 C C . LEU A 1 96 ? 4.412 2.404 0.702 1.00 97.75 96 LEU A C 1
ATOM 799 O O . LEU A 1 96 ? 5.139 2.643 -0.260 1.00 97.75 96 LEU A O 1
ATOM 803 N N . GLU A 1 97 ? 4.724 2.815 1.932 1.00 97.56 97 GLU A N 1
ATOM 804 C CA . GLU A 1 97 ? 5.992 3.488 2.245 1.00 97.56 97 GLU A CA 1
ATOM 805 C C . GLU A 1 97 ? 7.203 2.609 1.898 1.00 97.56 97 GLU A C 1
ATOM 807 O O . GLU A 1 97 ? 8.192 3.101 1.348 1.00 97.56 97 GLU A O 1
ATOM 812 N N . GLY A 1 98 ? 7.112 1.301 2.154 1.00 97.19 98 GLY A N 1
ATOM 813 C CA . GLY A 1 98 ? 8.130 0.330 1.759 1.00 97.19 98 GLY A CA 1
ATOM 814 C C . GLY A 1 98 ? 8.310 0.225 0.241 1.00 97.19 98 GLY A C 1
ATOM 815 O O . GLY A 1 98 ? 9.447 0.202 -0.240 1.00 97.19 98 GLY A O 1
ATOM 816 N N . GLU A 1 99 ? 7.215 0.197 -0.523 1.00 97.88 99 GLU A N 1
ATOM 817 C CA . GLU A 1 99 ? 7.264 0.192 -1.993 1.00 97.88 99 GLU A CA 1
ATOM 818 C C . GLU A 1 99 ? 7.871 1.487 -2.545 1.00 97.88 99 GLU A C 1
ATOM 820 O O . GLU A 1 99 ? 8.794 1.431 -3.356 1.00 97.88 99 GLU A O 1
ATOM 825 N N . ILE A 1 100 ? 7.453 2.648 -2.031 1.00 97.69 100 ILE A N 1
ATOM 826 C CA . ILE A 1 100 ? 8.009 3.952 -2.425 1.00 97.69 100 ILE A CA 1
ATOM 827 C C . ILE A 1 100 ? 9.514 4.014 -2.142 1.00 97.69 100 ILE A C 1
ATOM 829 O O . ILE A 1 100 ? 10.283 4.498 -2.974 1.00 97.69 100 ILE A O 1
ATOM 833 N N . ALA A 1 101 ? 9.963 3.522 -0.984 1.00 97.62 101 ALA A N 1
ATOM 834 C CA . ALA A 1 101 ? 11.383 3.496 -0.646 1.00 97.62 101 ALA A CA 1
ATOM 835 C C . ALA A 1 101 ? 12.186 2.609 -1.611 1.00 97.62 101 ALA A C 1
ATOM 837 O O . ALA A 1 101 ? 13.282 2.985 -2.037 1.00 97.62 101 ALA A O 1
ATOM 838 N N . LYS A 1 102 ? 11.631 1.454 -1.992 1.00 97.62 102 LYS A N 1
ATOM 839 C CA . LYS A 1 102 ? 12.244 0.541 -2.962 1.00 97.62 102 LYS A CA 1
ATOM 840 C C . LYS A 1 102 ? 12.340 1.175 -4.350 1.00 97.62 102 LYS A C 1
ATOM 842 O O . LYS A 1 102 ? 13.407 1.119 -4.962 1.00 97.62 102 LYS A O 1
ATOM 847 N N . ASP A 1 103 ? 11.268 1.801 -4.819 1.00 97.62 103 ASP A N 1
ATOM 848 C CA . ASP A 1 103 ? 11.238 2.473 -6.119 1.00 97.62 103 ASP A CA 1
ATOM 849 C C . ASP A 1 103 ? 12.180 3.679 -6.146 1.00 97.62 103 ASP A C 1
ATOM 851 O O . ASP A 1 103 ? 12.912 3.873 -7.114 1.00 97.62 103 ASP A O 1
ATOM 855 N N . SER A 1 104 ? 12.246 4.444 -5.056 1.00 97.25 104 SER A N 1
ATOM 856 C CA . SER A 1 104 ? 13.204 5.542 -4.892 1.00 97.25 104 SER A CA 1
ATOM 857 C C . SER A 1 104 ? 14.650 5.052 -4.995 1.00 97.25 104 SER A C 1
ATOM 859 O O . SER A 1 104 ? 15.459 5.631 -5.724 1.00 97.25 104 SER A O 1
ATOM 861 N N . LEU A 1 105 ? 14.981 3.937 -4.336 1.00 97.50 105 LEU A N 1
ATOM 862 C CA . LEU A 1 105 ? 16.302 3.321 -4.455 1.00 97.50 105 LEU A CA 1
ATOM 863 C C . LEU A 1 105 ? 16.578 2.867 -5.896 1.00 97.50 105 LEU A C 1
ATOM 865 O O . LEU A 1 105 ? 17.657 3.140 -6.420 1.00 97.50 105 LEU A O 1
ATOM 869 N N . ALA A 1 106 ? 15.603 2.243 -6.562 1.00 97.75 106 ALA A N 1
ATOM 870 C CA . ALA A 1 106 ? 15.736 1.833 -7.958 1.00 97.75 106 ALA A CA 1
ATOM 871 C C . ALA A 1 106 ? 16.003 3.035 -8.881 1.00 97.75 106 ALA A C 1
ATOM 873 O O . ALA A 1 106 ? 16.940 2.998 -9.680 1.00 97.75 106 ALA A O 1
ATOM 874 N N . ILE A 1 107 ? 15.255 4.129 -8.722 1.00 97.69 107 ILE A N 1
ATOM 875 C CA . ILE A 1 107 ? 15.457 5.374 -9.476 1.00 97.69 107 ILE A CA 1
ATOM 876 C C . ILE A 1 107 ? 16.864 5.933 -9.248 1.00 97.69 107 ILE A C 1
ATOM 878 O O . ILE A 1 107 ? 17.529 6.299 -10.216 1.00 97.69 107 ILE A O 1
ATOM 882 N N . ASN A 1 108 ? 17.349 5.953 -8.004 1.00 96.50 108 ASN A N 1
ATOM 883 C CA . ASN A 1 108 ? 18.697 6.438 -7.700 1.00 96.50 108 ASN A CA 1
ATOM 884 C C . ASN A 1 108 ? 19.774 5.590 -8.386 1.00 96.50 108 ASN A C 1
ATOM 886 O O . ASN A 1 108 ? 20.670 6.143 -9.019 1.00 96.50 108 ASN A O 1
ATOM 890 N N . THR A 1 109 ? 19.651 4.261 -8.352 1.00 97.31 109 THR A N 1
ATOM 891 C CA . THR A 1 109 ? 20.612 3.375 -9.035 1.00 97.31 109 THR A CA 1
ATOM 892 C C . THR A 1 109 ? 20.577 3.540 -10.558 1.00 97.31 109 THR A C 1
ATOM 894 O O . THR A 1 109 ? 21.620 3.554 -11.209 1.00 97.31 109 THR A O 1
ATOM 897 N N . LEU A 1 110 ? 19.393 3.731 -11.151 1.00 97.56 110 LEU A N 1
ATOM 898 C CA . LEU A 1 110 ? 19.258 4.044 -12.576 1.00 97.56 110 LEU A CA 1
ATOM 899 C C . LEU A 1 110 ? 19.901 5.388 -12.918 1.00 97.56 110 LEU A C 1
ATOM 901 O O . LEU A 1 110 ? 20.584 5.493 -13.935 1.00 97.56 110 LEU A O 1
ATOM 905 N N . TYR A 1 111 ? 19.717 6.398 -12.071 1.00 97.81 111 TYR A N 1
ATOM 906 C CA . TYR A 1 111 ? 20.344 7.701 -12.252 1.00 97.81 111 TYR A CA 1
ATOM 907 C C . TYR A 1 111 ? 21.874 7.602 -12.207 1.00 97.81 111 TYR A C 1
ATOM 909 O O . TYR A 1 111 ? 22.548 8.142 -13.084 1.00 97.81 111 TYR A O 1
ATOM 917 N N . GLU A 1 112 ? 22.429 6.863 -11.245 1.00 97.25 112 GLU A N 1
ATOM 918 C CA . GLU A 1 112 ? 23.869 6.589 -11.165 1.00 97.25 112 GLU A CA 1
ATOM 919 C C . GLU A 1 112 ? 24.383 5.881 -12.425 1.00 97.25 112 GLU A C 1
ATOM 921 O O . GLU A 1 112 ? 25.383 6.305 -13.006 1.00 97.25 112 GLU A O 1
ATOM 926 N N . ASN A 1 113 ? 23.662 4.867 -12.912 1.00 97.62 113 ASN A N 1
ATOM 927 C CA . ASN A 1 113 ? 24.017 4.156 -14.142 1.00 97.62 113 ASN A CA 1
ATOM 928 C C . ASN A 1 113 ? 23.996 5.072 -15.372 1.00 97.62 113 ASN A C 1
ATOM 930 O O . ASN A 1 113 ? 24.912 5.020 -16.191 1.00 97.62 113 ASN A O 1
ATOM 934 N N . ILE A 1 114 ? 22.992 5.946 -15.496 1.00 97.19 114 ILE A N 1
ATOM 935 C CA . ILE A 1 114 ? 22.930 6.940 -16.577 1.00 97.19 114 ILE A CA 1
ATOM 936 C C . ILE A 1 114 ? 24.152 7.862 -16.521 1.00 97.19 114 ILE A C 1
ATOM 938 O O . ILE A 1 114 ? 24.761 8.126 -17.556 1.00 97.19 114 ILE A O 1
ATOM 942 N N . GLN A 1 115 ? 24.543 8.321 -15.331 1.00 97.12 115 GLN A N 1
ATOM 943 C CA . GLN A 1 115 ? 25.717 9.181 -15.158 1.00 97.12 115 GLN A CA 1
ATOM 944 C C . GLN A 1 115 ? 27.023 8.472 -15.539 1.00 97.12 115 GLN A C 1
ATOM 946 O O . GLN A 1 115 ? 27.907 9.090 -16.133 1.00 97.12 115 GLN A O 1
ATOM 951 N N . ILE A 1 116 ? 27.155 7.181 -15.222 1.00 97.12 116 ILE A N 1
ATOM 952 C CA . ILE A 1 116 ? 28.309 6.368 -15.631 1.00 97.12 116 ILE A CA 1
ATOM 953 C C . ILE A 1 116 ? 28.351 6.243 -17.156 1.00 97.12 116 ILE A C 1
ATOM 955 O O . ILE A 1 116 ? 29.353 6.610 -17.766 1.00 97.12 116 ILE A O 1
ATOM 959 N N . LEU A 1 117 ? 27.247 5.827 -17.779 1.00 97.19 117 LEU A N 1
ATOM 960 C CA . LEU A 1 117 ? 27.167 5.667 -19.234 1.00 97.19 117 LEU A CA 1
ATOM 961 C C . LEU A 1 117 ? 27.429 6.985 -19.972 1.00 97.19 117 LEU A C 1
ATOM 963 O O . LEU A 1 117 ? 28.129 7.005 -20.979 1.00 97.19 117 LEU A O 1
ATOM 967 N N . GLN A 1 118 ? 26.930 8.111 -19.457 1.00 96.25 118 GLN A N 1
ATOM 968 C CA . GLN A 1 118 ? 27.232 9.429 -20.021 1.00 96.25 118 GLN A CA 1
ATOM 969 C C . GLN A 1 118 ? 28.730 9.746 -19.982 1.00 96.25 118 GLN A C 1
ATOM 971 O O . GLN A 1 118 ? 29.260 10.290 -20.952 1.00 96.25 118 GLN A O 1
ATOM 976 N N . LYS A 1 119 ? 29.425 9.395 -18.893 1.00 96.00 119 LYS A N 1
ATOM 977 C CA . LYS A 1 119 ? 30.880 9.572 -18.789 1.00 96.00 119 LYS A CA 1
ATOM 978 C C . LYS A 1 119 ? 31.652 8.667 -19.744 1.00 96.00 119 LYS A C 1
ATOM 980 O O . LYS A 1 119 ? 32.695 9.096 -20.219 1.00 96.00 119 LYS A O 1
ATOM 985 N N . GLU A 1 120 ? 31.158 7.466 -20.033 1.00 96.12 120 GLU A N 1
ATOM 986 C CA . GLU A 1 120 ? 31.778 6.534 -20.988 1.00 96.12 120 GLU A CA 1
ATOM 987 C C . GLU A 1 120 ? 31.543 6.937 -22.450 1.00 96.12 120 GLU A C 1
ATOM 989 O O . GLU A 1 120 ? 32.436 6.807 -23.283 1.00 96.12 120 GLU A O 1
ATOM 994 N N . ILE A 1 121 ? 30.371 7.493 -22.766 1.00 96.06 121 ILE A N 1
ATOM 995 C CA . ILE A 1 121 ? 30.034 7.952 -24.121 1.00 96.06 121 ILE A CA 1
ATOM 996 C C . ILE A 1 121 ? 30.854 9.187 -24.526 1.00 96.06 121 ILE A C 1
ATOM 998 O O . ILE A 1 121 ? 31.215 9.326 -25.691 1.00 96.06 121 ILE A O 1
ATOM 1002 N N . GLN A 1 122 ? 31.169 10.088 -23.590 1.00 94.69 122 GLN A N 1
ATOM 1003 C CA . GLN A 1 122 ? 31.948 11.305 -23.870 1.00 94.69 122 GLN A CA 1
ATOM 1004 C C . GLN A 1 122 ? 33.297 11.045 -24.575 1.00 94.69 122 GLN A C 1
ATOM 1006 O O . GLN A 1 122 ? 33.510 11.617 -25.646 1.00 94.69 122 GLN A O 1
ATOM 1011 N N . PRO A 1 123 ? 34.207 10.199 -24.050 1.00 94.75 123 PRO A N 1
ATOM 1012 C CA . PRO A 1 123 ? 35.470 9.908 -24.721 1.00 94.75 123 PRO A CA 1
ATOM 1013 C C . PRO A 1 123 ? 35.268 9.157 -26.041 1.00 94.75 123 PRO A C 1
ATOM 1015 O O . PRO A 1 123 ? 35.942 9.490 -27.009 1.00 94.75 123 PRO A O 1
ATOM 1018 N N . LEU A 1 124 ? 34.311 8.222 -26.113 1.00 95.38 124 LEU A N 1
ATOM 1019 C CA . LEU A 1 124 ? 33.997 7.491 -27.348 1.00 95.38 124 LEU A CA 1
ATOM 1020 C C . LEU A 1 124 ? 33.536 8.432 -28.466 1.00 95.38 124 LEU A C 1
ATOM 1022 O O . LEU A 1 124 ? 33.983 8.304 -29.600 1.00 95.38 124 LEU A O 1
ATOM 1026 N N . ASN A 1 125 ? 32.695 9.419 -28.150 1.00 94.31 125 ASN A N 1
ATOM 1027 C CA . ASN A 1 125 ? 32.291 10.445 -29.111 1.00 94.31 125 ASN A CA 1
ATOM 1028 C C . ASN A 1 125 ? 33.480 11.295 -29.573 1.00 94.31 125 ASN A C 1
ATOM 1030 O O . ASN A 1 125 ? 33.539 11.687 -30.735 1.00 94.31 125 ASN A O 1
ATOM 1034 N N . HIS A 1 126 ? 34.423 11.590 -28.675 1.00 94.44 126 HIS A N 1
ATOM 1035 C CA . HIS A 1 126 ? 35.627 12.334 -29.032 1.00 94.44 126 HIS A CA 1
ATOM 1036 C C . HIS A 1 126 ? 36.554 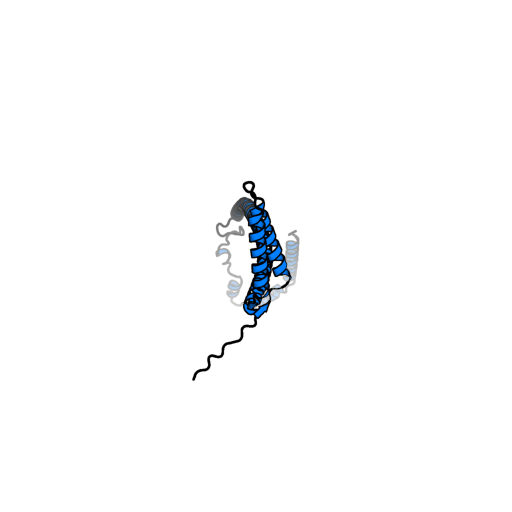11.532 -29.951 1.00 94.44 126 HIS A C 1
ATOM 1038 O O . HIS A 1 126 ? 37.080 12.090 -30.913 1.00 94.44 126 HIS A O 1
ATOM 1044 N N . GLU A 1 127 ? 36.734 10.242 -29.671 1.00 95.19 127 GLU A N 1
ATOM 1045 C CA . GLU A 1 127 ? 37.507 9.319 -30.504 1.00 95.19 127 GLU A CA 1
ATOM 1046 C C . GLU A 1 127 ? 36.862 9.143 -31.881 1.00 95.19 127 GLU A C 1
ATOM 1048 O O . GLU A 1 127 ? 37.538 9.274 -32.898 1.00 95.19 127 GLU A O 1
ATOM 1053 N N . LEU A 1 128 ? 35.543 8.949 -31.922 1.00 94.44 128 LEU A N 1
ATOM 1054 C CA . LEU A 1 128 ? 34.782 8.840 -33.162 1.00 94.44 128 LEU A CA 1
ATOM 1055 C C . LEU A 1 128 ? 34.905 10.110 -34.012 1.00 94.44 128 LEU A C 1
ATOM 1057 O O . LEU A 1 128 ? 35.233 10.011 -35.188 1.00 94.44 128 LEU A O 1
ATOM 1061 N N . ALA A 1 129 ? 34.752 11.298 -33.418 1.00 93.75 129 ALA A N 1
ATOM 1062 C CA . ALA A 1 129 ? 34.928 12.563 -34.135 1.00 93.75 129 ALA A CA 1
ATOM 1063 C C . ALA A 1 129 ? 36.363 12.757 -34.663 1.00 93.75 129 ALA A C 1
ATOM 1065 O O . ALA A 1 129 ? 36.563 13.338 -35.730 1.00 93.75 129 ALA A O 1
ATOM 1066 N N . ALA A 1 130 ? 37.377 12.283 -33.930 1.00 92.88 130 ALA A N 1
ATOM 1067 C CA . ALA A 1 130 ? 38.763 12.322 -34.393 1.00 92.88 130 ALA A CA 1
ATOM 1068 C C . ALA A 1 130 ? 38.985 11.386 -35.590 1.00 92.88 130 ALA A C 1
ATOM 1070 O O . ALA A 1 130 ? 39.646 11.775 -36.554 1.00 92.88 130 ALA A O 1
ATOM 1071 N N . LEU A 1 131 ? 38.400 10.189 -35.541 1.00 92.06 131 LEU A N 1
ATOM 1072 C CA . LEU A 1 131 ? 38.497 9.181 -36.592 1.00 92.06 131 LEU A CA 1
ATOM 1073 C C . LEU A 1 131 ? 37.729 9.600 -37.854 1.00 92.06 131 LEU A C 1
ATOM 1075 O O . LEU A 1 131 ? 38.235 9.430 -38.959 1.00 92.06 131 LEU A O 1
ATOM 1079 N N . GLU A 1 132 ? 36.561 10.228 -37.702 1.00 90.00 132 GLU A N 1
ATOM 1080 C CA . GLU A 1 132 ? 35.827 10.865 -38.804 1.00 90.00 132 GLU A CA 1
ATOM 1081 C C . GLU A 1 132 ? 36.644 11.997 -39.439 1.00 90.00 132 GLU A C 1
ATOM 1083 O O . GLU A 1 132 ? 36.775 12.045 -40.656 1.00 90.00 132 GLU A O 1
ATOM 1088 N N . ALA A 1 133 ? 37.281 12.861 -38.641 1.00 89.06 133 ALA A N 1
ATOM 1089 C CA . ALA A 1 133 ? 38.134 13.928 -39.167 1.00 89.06 133 ALA A CA 1
ATOM 1090 C C . ALA A 1 133 ? 39.402 13.404 -39.869 1.00 89.06 133 ALA A C 1
ATOM 1092 O O . ALA A 1 133 ? 39.950 14.079 -40.742 1.00 89.06 133 ALA A O 1
ATOM 1093 N N . GLU A 1 134 ? 39.915 12.238 -39.474 1.00 89.25 134 GLU A N 1
ATOM 1094 C CA . GLU A 1 134 ? 41.007 11.557 -40.174 1.00 89.25 134 GLU A CA 1
ATOM 1095 C C . GLU A 1 134 ? 40.520 10.928 -41.481 1.00 89.25 134 GLU A C 1
ATOM 1097 O O . GLU A 1 134 ? 41.158 11.113 -42.518 1.00 89.25 134 GLU A O 1
ATOM 1102 N N . ALA A 1 135 ? 39.362 10.266 -41.459 1.00 85.50 135 ALA A N 1
ATOM 1103 C CA . ALA A 1 135 ? 38.721 9.739 -42.654 1.00 85.50 135 ALA A CA 1
ATOM 1104 C C . ALA A 1 135 ? 38.440 10.861 -43.665 1.00 85.50 135 ALA A C 1
ATOM 1106 O O . ALA A 1 135 ? 38.859 10.749 -44.809 1.00 85.50 135 ALA A O 1
ATOM 1107 N N . ASP A 1 136 ? 37.859 11.984 -43.246 1.00 83.81 136 ASP A N 1
ATOM 1108 C CA . ASP A 1 136 ? 37.598 13.148 -44.106 1.00 83.81 136 ASP A CA 1
ATOM 1109 C C . ASP A 1 136 ? 38.880 13.768 -44.695 1.00 83.81 136 ASP A C 1
ATOM 1111 O O . ASP A 1 136 ? 38.846 14.395 -45.754 1.00 83.81 136 ASP A O 1
ATOM 1115 N N . LYS A 1 137 ? 40.032 13.612 -44.030 1.00 81.25 137 LYS A N 1
ATOM 1116 C CA . LYS A 1 137 ? 41.333 14.027 -44.584 1.00 81.25 137 LYS A CA 1
ATOM 1117 C C . LYS A 1 137 ? 41.879 13.027 -45.595 1.00 81.25 137 LYS A C 1
ATOM 1119 O O . LYS A 1 137 ? 42.475 13.450 -46.579 1.00 81.25 137 LYS A O 1
ATOM 1124 N N . LEU A 1 138 ? 41.726 11.727 -45.338 1.00 78.31 138 LEU A N 1
ATOM 1125 C CA . LEU A 1 138 ? 42.145 10.660 -46.253 1.00 78.31 138 LEU A CA 1
ATOM 1126 C C . LEU A 1 138 ? 41.291 10.661 -47.522 1.00 78.31 138 LEU A C 1
ATOM 1128 O O . LEU A 1 138 ? 41.809 10.543 -4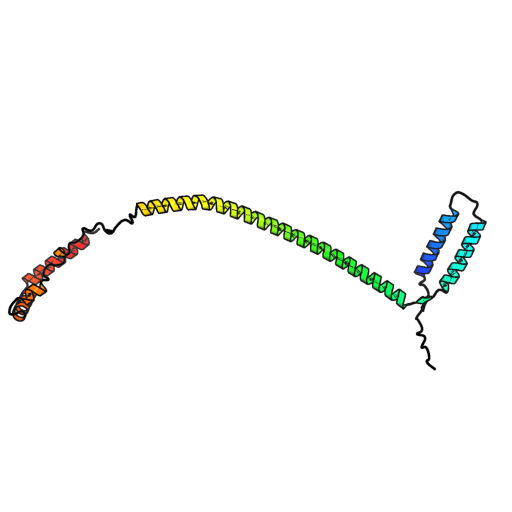8.631 1.00 78.31 138 LEU A O 1
ATOM 1132 N N . PHE A 1 139 ? 39.987 10.844 -47.352 1.00 69.06 139 PHE A N 1
ATOM 1133 C CA . PHE A 1 139 ? 39.018 11.037 -48.415 1.00 69.06 139 PHE A CA 1
ATOM 1134 C C . PHE A 1 139 ? 38.928 12.531 -48.718 1.00 69.06 139 PHE A C 1
ATOM 1136 O O . PHE A 1 139 ? 37.968 13.191 -48.331 1.00 69.06 139 PHE A O 1
ATOM 1143 N N . HIS A 1 140 ? 39.959 13.076 -49.373 1.00 59.25 140 HIS A N 1
ATOM 1144 C CA . HIS A 1 140 ? 39.993 14.465 -49.831 1.00 59.25 140 HIS A CA 1
ATOM 1145 C C . HIS A 1 140 ? 38.696 14.845 -50.562 1.00 59.25 140 HIS A C 1
ATOM 1147 O O . HIS A 1 140 ? 38.549 14.644 -51.762 1.00 59.25 140 HIS A O 1
ATOM 1153 N N . ARG A 1 141 ? 37.762 15.474 -49.846 1.00 56.78 141 ARG A N 1
ATOM 1154 C CA . ARG A 1 141 ? 36.559 16.089 -50.414 1.00 56.78 141 ARG A CA 1
ATOM 1155 C C . ARG A 1 141 ? 36.886 17.495 -50.920 1.00 56.78 141 ARG A C 1
ATOM 1157 O O . ARG A 1 141 ? 36.185 18.452 -50.604 1.00 56.78 141 ARG A O 1
ATOM 1164 N N . ASP A 1 142 ? 37.980 17.632 -51.657 1.00 53.09 142 ASP A N 1
ATOM 1165 C CA . ASP A 1 142 ? 38.355 18.886 -52.296 1.00 53.09 142 ASP A CA 1
ATOM 1166 C C . ASP A 1 142 ? 38.452 18.641 -53.803 1.00 53.09 142 ASP A C 1
ATOM 1168 O O . ASP A 1 142 ? 39.386 18.028 -54.301 1.00 53.09 142 ASP A O 1
ATOM 1172 N N . GLY A 1 143 ? 37.416 19.087 -54.513 1.00 54.94 143 GLY A N 1
ATOM 1173 C CA . GLY A 1 143 ? 37.512 19.490 -55.912 1.00 54.94 143 GLY A CA 1
ATOM 1174 C C . GLY A 1 143 ? 37.873 18.429 -56.958 1.00 54.94 143 GLY A C 1
ATOM 1175 O O . GLY A 1 143 ? 38.968 18.436 -57.497 1.00 54.94 143 GLY A O 1
ATOM 1176 N N . ASN A 1 144 ? 36.846 17.711 -57.415 1.00 55.44 144 ASN A N 1
ATOM 1177 C CA . ASN A 1 144 ? 36.541 17.526 -58.842 1.00 55.44 144 ASN A CA 1
ATOM 1178 C C . ASN A 1 144 ? 37.364 16.565 -59.731 1.00 55.44 144 ASN A C 1
ATOM 1180 O O . ASN A 1 144 ? 37.146 16.624 -60.934 1.00 55.44 144 ASN A O 1
ATOM 1184 N N . ASP A 1 145 ? 38.191 15.654 -59.209 1.00 55.75 145 ASP A N 1
ATOM 1185 C CA . ASP A 1 145 ? 38.894 14.643 -60.036 1.00 55.75 145 ASP A CA 1
ATOM 1186 C C . ASP A 1 145 ? 38.984 13.264 -59.345 1.00 55.75 145 ASP A C 1
ATOM 1188 O O . ASP A 1 145 ? 40.051 12.661 -59.219 1.00 55.75 145 ASP A O 1
ATOM 1192 N N . ASP A 1 146 ? 37.845 12.731 -58.897 1.00 58.31 146 ASP A N 1
ATOM 1193 C CA . ASP A 1 146 ? 37.753 11.561 -57.997 1.00 58.31 146 ASP A CA 1
ATOM 1194 C C . ASP A 1 146 ? 38.147 10.195 -58.614 1.00 58.31 146 ASP A C 1
ATOM 1196 O O . ASP A 1 146 ? 37.820 9.134 -58.090 1.00 58.31 146 ASP A O 1
ATOM 1200 N N . LEU A 1 147 ? 38.874 10.194 -59.736 1.00 59.41 147 LEU A N 1
ATOM 1201 C CA . LEU A 1 147 ? 39.506 8.997 -60.305 1.00 59.41 147 LEU A CA 1
ATOM 1202 C C . LEU A 1 147 ? 40.957 9.221 -60.767 1.00 59.41 147 LEU A C 1
ATOM 1204 O O . LEU A 1 147 ? 41.527 8.333 -61.399 1.00 59.41 147 LEU A O 1
ATOM 1208 N N . GLY A 1 148 ? 41.575 10.381 -60.495 1.00 56.50 148 GLY A N 1
ATOM 1209 C CA . GLY A 1 148 ? 42.927 10.682 -60.993 1.00 56.50 148 GLY A CA 1
ATOM 1210 C C . GLY A 1 148 ? 43.045 10.556 -62.518 1.00 56.50 148 GLY A C 1
ATOM 1211 O O . GLY A 1 148 ? 44.124 10.281 -63.047 1.00 56.50 148 GLY A O 1
ATOM 1212 N N . LEU A 1 149 ? 41.920 10.691 -63.227 1.00 61.03 149 LEU A N 1
ATOM 1213 C CA . LEU A 1 149 ? 41.884 10.603 -64.675 1.00 61.03 149 LEU A CA 1
ATOM 1214 C C . LEU A 1 149 ? 42.341 11.944 -65.245 1.00 61.03 149 LEU A C 1
ATOM 1216 O O . LEU A 1 149 ? 41.871 12.988 -64.795 1.00 61.03 149 LEU A O 1
ATOM 1220 N N . PRO A 1 150 ? 43.232 11.950 -66.247 1.00 61.09 150 PRO A N 1
ATOM 1221 C CA . PRO A 1 150 ? 43.528 13.177 -66.960 1.00 61.09 150 PRO A CA 1
ATOM 1222 C C . PRO A 1 150 ? 42.236 13.704 -67.589 1.00 61.09 150 PRO A C 1
ATOM 1224 O O . PRO A 1 150 ? 41.527 12.969 -68.279 1.00 61.09 150 PRO A O 1
ATOM 1227 N N . VAL A 1 151 ? 41.938 14.982 -67.351 1.00 61.19 151 VAL A N 1
ATOM 1228 C CA . VAL A 1 151 ? 40.808 15.679 -67.970 1.00 61.19 151 VAL A CA 1
ATOM 1229 C C . VAL A 1 151 ? 40.959 15.582 -69.490 1.00 61.19 151 VAL A C 1
ATOM 1231 O O . VAL A 1 151 ? 41.848 16.200 -70.079 1.00 61.19 151 VAL A O 1
ATOM 1234 N N . LEU A 1 152 ? 40.110 14.777 -70.132 1.00 62.19 152 LEU A N 1
ATOM 1235 C CA . LEU A 1 152 ? 40.071 14.678 -71.588 1.00 62.19 152 LEU A CA 1
ATOM 1236 C C . LEU A 1 152 ? 39.554 16.008 -72.143 1.00 62.19 152 LEU A C 1
ATOM 1238 O O . LEU A 1 152 ? 38.448 16.443 -71.818 1.00 62.19 152 LEU A O 1
ATOM 1242 N N . SER A 1 153 ? 40.362 16.675 -72.967 1.00 60.97 153 SER A N 1
ATOM 1243 C CA . SER A 1 153 ? 39.961 17.921 -73.622 1.00 60.97 153 SER A CA 1
ATOM 1244 C C . SER A 1 153 ? 38.796 17.666 -74.586 1.00 60.97 153 SER A C 1
ATOM 1246 O O . SER A 1 153 ? 38.724 16.611 -75.216 1.00 60.97 153 SER A O 1
ATOM 1248 N N . ALA A 1 154 ? 37.896 18.641 -74.749 1.00 60.31 154 ALA A N 1
ATOM 1249 C CA . ALA A 1 154 ? 36.771 18.543 -75.691 1.00 60.31 154 ALA A CA 1
ATOM 1250 C C . ALA A 1 154 ? 37.227 18.258 -77.139 1.00 60.31 154 ALA A C 1
ATOM 1252 O O . ALA A 1 154 ? 36.536 17.578 -77.890 1.00 60.31 154 ALA A O 1
ATOM 1253 N N . GLU A 1 155 ? 38.438 18.688 -77.498 1.00 58.06 155 GLU A N 1
ATOM 1254 C CA . GLU A 1 155 ? 39.092 18.406 -78.783 1.00 58.06 155 GLU A CA 1
ATOM 1255 C C . GLU A 1 155 ? 39.405 16.913 -78.980 1.00 58.06 155 GLU A C 1
ATOM 1257 O O . GLU A 1 155 ? 39.404 16.421 -80.104 1.00 58.06 155 GLU A O 1
ATOM 1262 N N . SER A 1 156 ? 39.618 16.169 -77.890 1.00 56.88 156 SER A N 1
ATOM 1263 C CA . SER A 1 156 ? 39.809 14.711 -77.916 1.00 56.88 156 SER A CA 1
ATOM 1264 C C . SER A 1 156 ? 38.505 13.961 -78.216 1.00 56.88 156 SER A C 1
ATOM 1266 O O . SER A 1 156 ? 38.538 12.812 -78.648 1.00 56.88 156 SER A O 1
ATOM 1268 N N . LEU A 1 157 ? 37.355 14.599 -77.967 1.00 56.19 157 LEU A N 1
ATOM 1269 C CA . LEU A 1 157 ? 36.015 14.063 -78.226 1.00 56.19 157 LEU A CA 1
ATOM 1270 C C . LEU A 1 157 ? 35.470 14.494 -79.596 1.00 56.19 157 LEU A C 1
ATOM 1272 O O . LEU A 1 157 ? 34.580 13.834 -80.128 1.00 56.19 157 LEU A O 1
ATOM 1276 N N . GLU A 1 158 ? 36.032 15.544 -80.199 1.00 56.19 158 GLU A N 1
ATOM 1277 C CA . GLU A 1 158 ? 35.763 15.965 -81.580 1.00 56.19 158 GLU A CA 1
ATOM 1278 C C . GLU A 1 158 ? 36.699 15.289 -82.597 1.00 56.19 158 GLU A C 1
ATOM 1280 O O . GLU A 1 158 ? 37.160 15.898 -83.563 1.00 56.19 158 GLU A O 1
ATOM 1285 N N . LEU A 1 159 ? 36.965 13.991 -82.440 1.00 59.31 159 LEU A N 1
ATOM 1286 C CA . LEU A 1 159 ? 37.422 13.219 -83.594 1.00 59.31 159 LEU A CA 1
ATOM 1287 C C . LEU A 1 159 ? 36.276 13.209 -84.617 1.00 59.31 159 LEU A C 1
ATOM 1289 O O . LEU A 1 159 ? 35.165 12.804 -84.259 1.00 59.31 159 LEU A O 1
ATOM 1293 N N . PRO A 1 160 ? 36.493 13.641 -85.877 1.00 56.06 160 PRO A N 1
ATOM 1294 C CA . PRO A 1 160 ? 35.465 13.543 -86.899 1.00 56.06 160 PRO A CA 1
ATOM 1295 C C . PRO A 1 160 ? 35.045 12.080 -86.990 1.00 56.06 160 PRO A C 1
ATOM 1297 O O . PRO A 1 160 ? 35.829 11.210 -87.370 1.00 56.06 160 PRO A O 1
ATOM 1300 N N . VAL A 1 161 ? 33.814 11.801 -86.564 1.00 61.12 161 VAL A N 1
ATOM 1301 C CA . VAL A 1 161 ? 33.308 10.435 -86.525 1.00 61.12 161 VAL A CA 1
ATOM 1302 C C . VAL A 1 161 ? 33.360 9.903 -87.950 1.00 61.12 161 VAL A C 1
ATOM 1304 O O . VAL A 1 161 ? 32.889 10.576 -88.866 1.00 61.12 161 VAL A O 1
ATOM 1307 N N . LEU A 1 162 ? 33.933 8.710 -88.143 1.00 57.53 162 LEU A N 1
ATOM 1308 C CA . LEU A 1 162 ? 34.162 8.088 -89.458 1.00 57.53 162 LEU A CA 1
ATOM 1309 C C . LEU A 1 162 ? 32.924 8.179 -90.378 1.00 57.53 162 LEU A C 1
ATOM 1311 O O . LEU A 1 162 ? 33.030 8.328 -91.590 1.00 57.53 162 LEU A O 1
ATOM 1315 N N . GLN A 1 163 ? 31.738 8.157 -89.770 1.00 57.50 163 GLN A N 1
ATOM 1316 C CA . GLN A 1 163 ? 30.427 8.309 -90.397 1.00 57.50 163 GLN A CA 1
ATOM 1317 C C . GLN A 1 163 ? 30.271 9.625 -91.188 1.00 57.50 163 GLN A C 1
ATOM 1319 O O . GLN A 1 163 ? 29.724 9.606 -92.288 1.00 57.50 163 GLN A O 1
ATOM 1324 N N . ASN A 1 164 ? 30.789 10.751 -90.685 1.00 63.22 164 ASN A N 1
ATOM 1325 C CA . ASN A 1 164 ? 30.739 12.049 -91.368 1.00 63.22 164 ASN A CA 1
ATOM 1326 C C . ASN A 1 164 ? 31.697 12.124 -92.566 1.00 63.22 164 ASN A C 1
ATOM 1328 O O . ASN A 1 164 ? 31.402 12.818 -93.537 1.00 63.22 164 ASN A O 1
ATOM 1332 N N . GLU A 1 165 ? 32.819 11.405 -92.528 1.00 63.69 165 GLU A N 1
ATOM 1333 C CA . GLU A 1 165 ? 33.727 11.283 -93.678 1.00 63.69 165 GLU A CA 1
ATOM 1334 C C . GLU A 1 165 ? 33.162 10.338 -94.751 1.00 63.69 165 GLU A C 1
ATOM 1336 O O . GLU A 1 165 ? 33.240 10.637 -95.941 1.00 63.69 165 GLU A O 1
ATOM 1341 N N . VAL A 1 166 ? 32.485 9.254 -94.355 1.00 60.72 166 VAL A N 1
ATOM 1342 C CA . VAL A 1 166 ? 31.812 8.329 -95.289 1.00 60.72 166 VAL A CA 1
ATOM 1343 C C . VAL A 1 166 ? 30.675 9.017 -96.059 1.00 60.72 166 VAL A C 1
ATOM 1345 O O . VAL A 1 166 ? 30.482 8.741 -97.243 1.00 60.72 166 VAL A O 1
ATOM 1348 N N . LEU A 1 167 ? 29.959 9.961 -95.436 1.00 61.69 167 LEU A N 1
ATOM 1349 C CA . LEU A 1 167 ? 28.894 10.738 -96.091 1.00 61.69 167 LEU A CA 1
ATOM 1350 C C . LEU A 1 167 ? 29.401 11.764 -97.122 1.00 61.69 167 LEU A C 1
ATOM 1352 O O . LEU A 1 167 ? 28.614 12.219 -97.951 1.00 61.69 167 LEU A O 1
ATOM 1356 N N . LYS A 1 168 ? 30.693 12.123 -97.112 1.00 65.50 168 LYS A N 1
ATOM 1357 C CA . LYS A 1 168 ? 31.301 13.013 -98.122 1.00 65.50 168 LYS A CA 1
ATOM 1358 C C . LYS A 1 168 ? 31.658 12.288 -99.425 1.00 65.50 168 LYS A C 1
ATOM 1360 O O . LYS A 1 168 ? 32.023 12.935 -100.406 1.00 65.50 168 LYS A O 1
ATOM 1365 N N . ILE A 1 169 ? 31.568 10.959 -99.457 1.00 66.12 169 ILE A N 1
ATOM 1366 C CA . ILE A 1 169 ? 31.921 10.147 -100.622 1.00 66.12 169 ILE A CA 1
ATOM 1367 C C . ILE A 1 169 ? 30.719 10.102 -101.572 1.00 66.12 169 ILE A C 1
ATOM 1369 O O . ILE A 1 169 ? 29.629 9.684 -101.194 1.00 66.12 169 ILE A O 1
ATOM 1373 N N . GLY A 1 170 ? 30.914 10.524 -102.826 1.00 66.00 170 GLY A N 1
ATOM 1374 C CA . GLY A 1 170 ? 29.837 10.773 -103.800 1.00 66.00 170 GLY A CA 1
ATOM 1375 C C . GLY A 1 170 ? 28.976 9.569 -104.218 1.00 66.00 170 GLY A C 1
ATOM 1376 O O . GLY A 1 170 ? 28.038 9.748 -104.990 1.00 66.00 170 GLY A O 1
ATOM 1377 N N . ASN A 1 171 ? 29.268 8.355 -103.735 1.00 70.69 171 ASN A N 1
ATOM 1378 C CA . ASN A 1 171 ? 28.440 7.165 -103.943 1.00 70.69 171 ASN A CA 1
ATOM 1379 C C . ASN A 1 171 ? 28.558 6.184 -102.752 1.00 70.69 171 ASN A C 1
ATOM 1381 O O . ASN A 1 171 ? 29.324 5.217 -102.814 1.00 70.69 171 ASN A O 1
ATOM 1385 N N . PRO A 1 172 ? 27.819 6.425 -101.655 1.00 68.06 172 PRO A N 1
ATOM 1386 C CA . PRO A 1 172 ? 27.943 5.640 -100.428 1.00 68.06 172 PRO A CA 1
ATOM 1387 C C . PRO A 1 172 ? 27.454 4.193 -100.592 1.00 68.06 172 PRO A C 1
ATOM 1389 O O . PRO A 1 172 ? 28.004 3.295 -99.961 1.00 68.06 172 PRO A O 1
ATOM 1392 N N . GLN A 1 173 ? 26.475 3.925 -101.468 1.00 73.69 173 GLN A N 1
ATOM 1393 C CA . GLN A 1 173 ? 26.005 2.556 -101.724 1.00 73.69 173 GLN A CA 1
ATOM 1394 C C . GLN A 1 173 ? 27.074 1.672 -102.376 1.00 73.69 173 GLN A C 1
ATOM 1396 O O . GLN A 1 173 ? 27.193 0.506 -102.005 1.00 73.69 173 GLN A O 1
ATOM 1401 N N . ALA A 1 174 ? 27.842 2.204 -103.333 1.00 76.12 174 ALA A N 1
ATOM 1402 C CA . ALA A 1 174 ? 28.911 1.443 -103.982 1.00 76.12 174 ALA A CA 1
ATOM 1403 C C . ALA A 1 174 ? 30.018 1.089 -102.981 1.00 76.12 174 ALA A C 1
ATOM 1405 O O . ALA A 1 174 ? 30.414 -0.069 -102.888 1.00 76.12 174 ALA A O 1
ATOM 1406 N N . LEU A 1 175 ? 30.422 2.058 -102.153 1.00 78.44 175 LEU A N 1
ATOM 1407 C CA . LEU A 1 175 ? 31.408 1.836 -101.099 1.00 78.44 175 LEU A CA 1
ATOM 1408 C C . LEU A 1 175 ? 30.935 0.798 -100.074 1.00 78.44 175 LEU A C 1
ATOM 1410 O O . LEU A 1 175 ? 31.711 -0.066 -99.686 1.00 78.44 175 LEU A O 1
ATOM 1414 N N . LEU A 1 176 ? 29.668 0.842 -99.653 1.00 76.81 176 LEU A N 1
ATOM 1415 C CA . LEU A 1 176 ? 29.111 -0.168 -98.747 1.00 76.81 176 LEU A CA 1
ATOM 1416 C C . LEU A 1 176 ? 29.107 -1.569 -99.376 1.00 76.81 176 LEU A C 1
ATOM 1418 O O . LEU A 1 176 ? 29.356 -2.552 -98.678 1.00 76.81 176 LEU A O 1
ATOM 1422 N N . GLY A 1 177 ? 28.860 -1.665 -100.686 1.00 81.19 177 GLY A N 1
ATOM 1423 C CA . GLY A 1 177 ? 28.981 -2.912 -101.441 1.00 81.19 177 GLY A CA 1
ATOM 1424 C C . GLY A 1 177 ? 30.407 -3.459 -101.412 1.00 81.19 177 GLY A C 1
ATOM 1425 O O . GLY A 1 177 ? 30.612 -4.608 -101.018 1.00 81.19 177 GLY A O 1
ATOM 1426 N N . ASP A 1 178 ? 31.387 -2.618 -101.740 1.00 83.19 178 ASP A N 1
ATOM 1427 C CA . ASP A 1 178 ? 32.805 -2.989 -101.748 1.00 83.19 178 ASP A CA 1
ATOM 1428 C C . ASP A 1 178 ? 33.311 -3.339 -100.340 1.00 83.19 178 ASP A C 1
ATOM 1430 O O . ASP A 1 178 ? 34.008 -4.337 -100.159 1.00 83.19 178 ASP A O 1
ATOM 1434 N N . MET A 1 179 ? 32.902 -2.584 -99.315 1.00 81.75 179 MET A N 1
ATOM 1435 C CA . MET A 1 179 ? 33.226 -2.880 -97.917 1.00 81.75 179 MET A CA 1
ATOM 1436 C C . MET A 1 179 ? 32.645 -4.218 -97.470 1.00 81.75 179 MET A C 1
ATOM 1438 O O . MET A 1 179 ? 33.329 -4.959 -96.773 1.00 81.75 179 MET A O 1
ATOM 1442 N N . ASN A 1 180 ? 31.425 -4.566 -97.886 1.00 84.00 180 ASN A N 1
ATOM 1443 C CA . ASN A 1 180 ? 30.845 -5.870 -97.574 1.00 84.00 180 ASN A CA 1
ATOM 1444 C C . ASN A 1 180 ? 31.611 -7.008 -98.271 1.00 84.00 180 ASN A C 1
ATOM 1446 O O . ASN A 1 180 ? 31.861 -8.041 -97.653 1.00 84.00 180 ASN A O 1
ATOM 1450 N N . VAL A 1 181 ? 32.048 -6.818 -99.521 1.00 87.75 181 VAL A N 1
ATOM 1451 C CA . VAL A 1 181 ? 32.894 -7.801 -100.224 1.00 87.75 181 VAL A CA 1
ATOM 1452 C C . VAL A 1 181 ? 34.238 -7.977 -99.510 1.00 87.75 181 VAL A C 1
ATOM 1454 O O . VAL A 1 181 ? 34.651 -9.110 -99.267 1.00 87.75 181 VAL A O 1
ATOM 1457 N N . ILE A 1 182 ? 34.885 -6.882 -99.102 1.00 85.69 182 ILE A N 1
ATOM 1458 C CA . ILE A 1 182 ? 36.145 -6.916 -98.343 1.00 85.69 182 ILE A CA 1
ATOM 1459 C C . ILE A 1 182 ? 35.936 -7.565 -96.970 1.00 85.69 182 ILE A C 1
ATOM 1461 O O . ILE A 1 182 ? 36.736 -8.394 -96.554 1.00 85.69 182 ILE A O 1
ATOM 1465 N N . GLN A 1 183 ? 34.845 -7.247 -96.272 1.00 82.44 183 GLN A N 1
ATOM 1466 C CA . GLN A 1 183 ? 34.531 -7.827 -94.966 1.00 82.44 183 GLN A CA 1
ATOM 1467 C C . GLN A 1 183 ? 34.292 -9.340 -95.042 1.00 82.44 183 GLN A C 1
ATOM 1469 O O . GLN A 1 183 ? 34.586 -10.066 -94.091 1.00 82.44 183 GLN A O 1
ATOM 1474 N N . GLN A 1 184 ? 33.772 -9.822 -96.170 1.00 85.75 184 GLN A N 1
ATOM 1475 C CA . GLN A 1 184 ? 33.546 -11.242 -96.416 1.00 85.75 184 GLN A CA 1
ATOM 1476 C C . GLN A 1 184 ? 34.763 -11.974 -96.998 1.00 85.75 184 GLN A C 1
ATOM 1478 O O . GLN A 1 184 ? 34.701 -13.205 -97.103 1.00 85.75 184 GLN A O 1
ATOM 1483 N N . SER A 1 185 ? 35.849 -11.266 -97.329 1.00 91.94 185 SER A N 1
ATOM 1484 C CA . SER A 1 185 ? 37.078 -11.869 -97.849 1.00 91.94 185 SER A CA 1
ATOM 1485 C C . SER A 1 185 ? 37.753 -12.761 -96.805 1.00 91.94 185 SER A C 1
ATOM 1487 O O . SER A 1 185 ? 37.600 -12.579 -95.590 1.00 91.94 185 SER A O 1
ATOM 1489 N N . ASP A 1 186 ? 38.501 -13.752 -97.282 1.00 90.06 186 ASP A N 1
ATOM 1490 C CA . ASP A 1 186 ? 39.174 -14.714 -96.411 1.00 90.06 186 ASP A CA 1
ATOM 1491 C C . ASP A 1 186 ? 40.298 -14.046 -95.603 1.00 90.06 186 ASP A C 1
ATOM 1493 O O . ASP A 1 186 ? 40.502 -14.376 -94.434 1.00 90.06 186 ASP A O 1
ATOM 1497 N N . GLU A 1 187 ? 40.959 -13.034 -96.169 1.00 90.00 187 GLU A N 1
ATOM 1498 C CA . GLU A 1 187 ? 41.983 -12.234 -95.492 1.00 90.00 187 GLU A CA 1
ATOM 1499 C C . GLU A 1 187 ? 41.397 -11.428 -94.331 1.00 90.00 187 GLU A C 1
ATOM 1501 O O . GLU A 1 187 ? 41.975 -11.405 -93.241 1.00 90.00 187 GLU A O 1
ATOM 1506 N N . MET A 1 188 ? 40.238 -10.790 -94.527 1.00 89.94 188 MET A N 1
ATOM 1507 C CA . MET A 1 188 ? 39.601 -10.008 -93.466 1.00 89.94 188 MET A CA 1
ATOM 1508 C C . MET A 1 188 ? 39.056 -10.908 -92.355 1.00 89.94 188 MET A C 1
ATOM 1510 O O . MET A 1 188 ? 39.166 -10.574 -91.174 1.00 89.94 188 MET A O 1
ATOM 1514 N N . LYS A 1 189 ? 38.530 -12.087 -92.700 1.00 89.69 189 LYS A N 1
ATOM 1515 C CA . LYS A 1 189 ? 38.139 -13.098 -91.707 1.00 89.69 189 LYS A CA 1
ATOM 1516 C C . LYS A 1 189 ? 39.336 -13.604 -90.906 1.00 89.69 189 LYS A C 1
ATOM 1518 O O . LYS A 1 189 ? 39.231 -13.716 -89.686 1.00 89.69 189 LYS A O 1
ATOM 1523 N N . ALA A 1 190 ? 40.468 -13.860 -91.562 1.00 91.31 190 ALA A N 1
ATOM 1524 C CA . ALA A 1 190 ? 41.701 -14.251 -90.885 1.00 91.31 190 ALA A CA 1
ATOM 1525 C C . ALA A 1 190 ? 42.191 -13.149 -89.933 1.00 91.31 190 ALA A C 1
ATOM 1527 O O . ALA A 1 190 ? 42.537 -13.433 -88.786 1.00 91.31 190 ALA A O 1
ATOM 1528 N N . MET A 1 191 ? 42.144 -11.887 -90.370 1.00 90.62 191 MET A N 1
ATOM 1529 C CA . MET A 1 191 ? 42.490 -10.736 -89.534 1.00 90.62 191 MET A CA 1
ATOM 1530 C C . MET A 1 191 ? 41.545 -10.593 -88.332 1.00 90.62 191 MET A C 1
ATOM 1532 O O . MET A 1 191 ? 42.003 -10.374 -87.213 1.00 90.62 191 MET A O 1
ATOM 1536 N N . LYS A 1 192 ? 40.233 -10.770 -88.529 1.00 88.50 192 LYS A N 1
ATOM 1537 C CA . LYS A 1 192 ? 39.238 -10.723 -87.446 1.00 88.50 192 LYS A CA 1
ATOM 1538 C C . LYS A 1 192 ? 39.481 -11.818 -86.408 1.00 88.50 192 LYS A C 1
ATOM 1540 O O . LYS A 1 192 ? 39.513 -11.519 -85.221 1.00 88.50 192 LYS A O 1
ATOM 1545 N N . ALA A 1 193 ? 39.720 -13.052 -86.851 1.00 89.56 193 ALA A N 1
ATOM 1546 C CA . ALA A 1 193 ? 40.033 -14.167 -85.959 1.00 89.56 193 ALA A CA 1
ATOM 1547 C C . ALA A 1 193 ?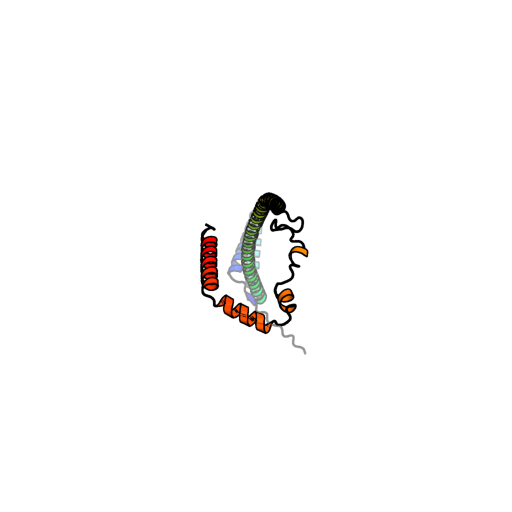 41.340 -13.935 -85.181 1.00 89.56 193 ALA A C 1
ATOM 1549 O O . ALA A 1 193 ? 41.431 -14.257 -83.999 1.00 89.56 193 ALA A O 1
ATOM 1550 N N . PHE A 1 194 ? 42.349 -13.338 -85.822 1.00 91.06 194 PHE A N 1
ATOM 1551 C CA . PHE A 1 194 ? 43.594 -12.966 -85.153 1.00 91.06 194 PHE A CA 1
ATOM 1552 C C . PHE A 1 194 ? 43.375 -11.900 -84.069 1.00 91.06 194 PHE A C 1
ATOM 1554 O O . PHE A 1 194 ? 43.907 -12.026 -82.968 1.00 91.06 194 PHE A O 1
ATOM 1561 N N . LEU A 1 195 ? 42.563 -10.877 -84.349 1.00 88.62 195 LEU A N 1
ATOM 1562 C CA . LEU A 1 195 ? 42.218 -9.845 -83.367 1.00 88.62 195 LEU A CA 1
ATOM 1563 C C . LEU A 1 195 ? 41.397 -10.405 -82.199 1.00 88.62 195 LEU A C 1
ATOM 1565 O O . LEU A 1 195 ? 41.673 -10.048 -81.057 1.00 88.62 195 LEU A O 1
ATOM 1569 N N . GLU A 1 196 ? 40.447 -11.308 -82.455 1.00 88.31 196 GLU A N 1
ATOM 1570 C CA . GLU A 1 196 ? 39.688 -12.004 -81.402 1.00 88.31 196 GLU A CA 1
ATOM 1571 C C . GLU A 1 196 ? 40.623 -12.800 -80.477 1.00 88.31 196 GLU A C 1
ATOM 1573 O O . GLU A 1 196 ? 40.536 -12.669 -79.259 1.00 88.31 196 GLU A O 1
ATOM 1578 N N . GLN A 1 197 ? 41.604 -13.521 -81.032 1.00 87.62 197 GLN A N 1
ATOM 1579 C CA . GLN A 1 197 ? 42.615 -14.225 -80.231 1.00 87.62 197 GLN A CA 1
ATOM 1580 C C . GLN A 1 197 ? 43.499 -13.291 -79.399 1.00 87.62 197 GLN A C 1
ATOM 1582 O O . GLN A 1 197 ? 43.926 -13.659 -78.303 1.00 87.62 197 GLN A O 1
ATOM 1587 N N . LEU A 1 198 ? 43.839 -12.110 -79.920 1.00 85.88 198 LEU A N 1
ATOM 1588 C CA . LEU A 1 198 ? 44.590 -11.114 -79.156 1.00 85.88 198 LEU A CA 1
ATOM 1589 C C . LEU A 1 198 ? 43.754 -10.537 -78.011 1.00 85.88 198 LEU A C 1
ATOM 1591 O O . LEU A 1 198 ? 44.293 -10.343 -76.924 1.00 85.88 198 LEU A O 1
ATOM 1595 N N . TYR A 1 199 ? 42.460 -10.307 -78.237 1.00 80.75 199 TYR A N 1
ATOM 1596 C CA . TYR A 1 199 ? 41.544 -9.815 -77.211 1.00 80.75 199 TYR A CA 1
ATOM 1597 C C . TYR A 1 199 ? 41.314 -10.835 -76.097 1.00 80.75 199 TYR A C 1
ATOM 1599 O O . TYR A 1 199 ? 41.471 -10.480 -74.932 1.00 80.75 199 TYR A O 1
ATOM 1607 N N . GLU A 1 200 ? 41.051 -12.102 -76.432 1.00 81.88 200 GLU A N 1
ATOM 1608 C CA . GLU A 1 200 ? 40.952 -13.164 -75.421 1.00 81.88 200 GLU A CA 1
ATOM 1609 C C . GLU A 1 200 ? 42.234 -13.226 -74.580 1.00 81.88 200 GLU A C 1
ATOM 1611 O O . GLU A 1 200 ? 42.185 -13.240 -73.354 1.00 81.88 200 GLU A O 1
ATOM 1616 N N . LYS A 1 201 ? 43.410 -13.169 -75.217 1.00 78.94 201 LYS A N 1
ATOM 1617 C CA . LYS A 1 201 ? 44.692 -13.166 -74.495 1.00 78.94 201 LYS A CA 1
ATOM 1618 C C . LYS A 1 201 ? 44.896 -11.948 -73.594 1.00 78.94 201 LYS A C 1
ATOM 1620 O O . LYS A 1 201 ? 45.600 -12.081 -72.598 1.00 78.94 201 LYS A O 1
ATOM 1625 N N . ALA A 1 202 ? 44.335 -10.790 -73.932 1.00 73.44 202 ALA A N 1
ATOM 1626 C CA . ALA A 1 202 ? 44.430 -9.592 -73.104 1.00 73.44 202 ALA A CA 1
ATOM 1627 C C . ALA A 1 202 ? 43.542 -9.686 -71.849 1.00 73.44 202 ALA A C 1
ATOM 1629 O O . ALA A 1 202 ? 43.958 -9.230 -70.787 1.00 73.44 202 ALA A O 1
ATOM 1630 N N . GLU A 1 203 ? 42.371 -10.329 -71.934 1.00 57.47 203 GLU A N 1
ATOM 1631 C CA . GLU A 1 203 ? 41.508 -10.579 -70.766 1.00 57.47 203 GLU A CA 1
ATOM 1632 C C . GLU A 1 203 ? 42.117 -11.605 -69.792 1.00 57.47 203 GLU A C 1
ATOM 1634 O O . GLU A 1 203 ? 41.966 -11.461 -68.583 1.00 57.47 203 GLU A O 1
ATOM 1639 N N . PHE A 1 204 ? 42.897 -12.577 -70.282 1.00 58.09 204 PHE A N 1
ATOM 1640 C CA . PHE A 1 204 ? 43.616 -13.552 -69.440 1.00 58.09 204 PHE A CA 1
ATOM 1641 C C . PHE A 1 204 ? 44.954 -13.048 -68.851 1.00 58.09 204 PHE A C 1
ATOM 1643 O O . PHE A 1 204 ? 45.673 -13.830 -68.232 1.00 58.09 204 PHE A O 1
ATOM 1650 N N . GLN A 1 205 ? 45.321 -11.774 -69.040 1.00 53.38 205 GLN A N 1
ATOM 1651 C CA . GLN A 1 205 ? 46.516 -11.157 -68.428 1.00 53.38 205 GLN A CA 1
ATOM 1652 C C . GLN A 1 205 ? 46.191 -10.202 -67.266 1.00 53.38 205 GLN A C 1
ATOM 1654 O O . GLN A 1 205 ? 47.083 -9.510 -66.775 1.00 53.38 205 GLN A O 1
ATOM 1659 N N . VAL A 1 206 ? 44.936 -10.182 -66.807 1.00 49.12 206 VAL A N 1
ATOM 1660 C CA . VAL A 1 206 ? 44.506 -9.483 -65.588 1.00 49.12 206 VAL A CA 1
ATOM 1661 C C . VAL A 1 206 ? 44.183 -10.521 -64.504 1.00 49.12 206 VAL A C 1
ATOM 1663 O O . VAL A 1 206 ? 43.030 -10.708 -64.131 1.00 49.12 206 VAL A O 1
ATOM 1666 N N . GLU A 1 207 ? 45.215 -11.223 -64.032 1.00 41.94 207 GLU A N 1
ATOM 1667 C CA . GLU A 1 207 ? 45.236 -11.974 -62.763 1.00 41.94 207 GLU A CA 1
ATOM 1668 C C . GLU A 1 207 ? 46.636 -11.899 -62.138 1.00 41.94 207 GLU A C 1
ATOM 1670 O O . GLU A 1 207 ? 47.628 -12.165 -62.861 1.00 41.94 207 GLU A O 1
#